Protein 1YAL (pdb70)

Organism: Carica papaya (NCBI:txid3649)

Radius of gyration: 16.09 Å; Cα contacts (8 Å, |Δi|>4): 544; chains: 1; bounding box: 42×29×45 Å

B-factor: mean 19.37, std 10.79, range [4.53, 70.07]

Secondary structure (DSSP, 8-state):
--S-EETTTTT--PPP-B--SSB--HHHHHHHHHHHHHHHHS----B-HHHHHHH-TTS-TTB---HHHHHHHHHHH-B-BTTTS---SS-----GGG--S--B--SEEEEPPP--HHHHHHHTTS-EEEEE---SHHHHT--SSEE--S--S---EEEEEEEEEEETTEEEEEEE-SB-TTSTBTTEEEEE---SSS--GGGTTSS-EEEE----

Sequence (216 aa):
YPQSIDWRAKGAVTPVKNQGACGSWAFSTIATVEGINKIVTGNLLELSEQELVDCDKHSYGCKGGYQTTSLQYVANNGVHTSKVYPYQAKQYKCRATDKPGPKVKITGYKRVPSNETSFLGALANQPLSVLVEAGGKPFQLYKSGVFDGPCGTKLDHAVTAVGYGTSDGKNYIIIKNSWGPNWGEKGYMRLKRQSGNSQGTCGVYKSSYYPFKGFA

Foldseek 3Di:
DDQKDFLVVVVQADAAAALPQFQQLLQLLQSLLQNQCCVVVVDRFAWDSLLLLQPLPQAPRRVGGDPQSSQVCQQPWATHGCVFVPDDSGYDHNPRVVTDDDGHHFNGKDWQPFFAVSVQVVLVPTKKKWWFFQPDPCNQQAAEDADQDDADQPTDHIWIFRMWHADPRFTWTKTAARRALRHHPRRIHTYTADDDGHCGRRSGRGTIMHTHHDDD

Solvent-accessible surface area: 9786 Å² total

Nearest PDB structures (foldseek):
  1yal-assembly1_A-2  TM=1.005E+00  e=4.322E-52  Carica papaya
  1meg-assembly1_A  TM=9.957E-01  e=3.994E-40  Carica papaya
  1gec-assembly1_E  TM=9.848E-01  e=1.380E-38  Carica papaya
  1cqd-assembly1_A  TM=9.741E-01  e=1.866E-34  Zingiber officinale
  1iwd-assembly1_A  TM=9.675E-01  e=4.614E-32  Tabernaemontana divaricata

CATH classification: 3.90.70.10

Structure (mmCIF, N/CA/C/O backbone):
data_1YAL
#
_entry.id   1YAL
#
_cell.length_a   145.180
_cell.length_b   32.350
_cell.length_c   47.420
_cell.angle_alpha   90.00
_cell.angle_beta   98.37
_cell.angle_gamma   90.00
#
_symmetry.space_group_name_H-M   'C 1 2 1'
#
loop_
_entity.id
_entity.type
_entity.pdbx_description
1 polymer CHYMOPAPAIN
2 water water
#
loop_
_atom_site.group_PDB
_atom_site.id
_atom_site.type_symbol
_atom_site.label_atom_id
_atom_site.label_alt_id
_atom_site.label_comp_id
_atom_site.label_asym_id
_atom_site.label_entity_id
_atom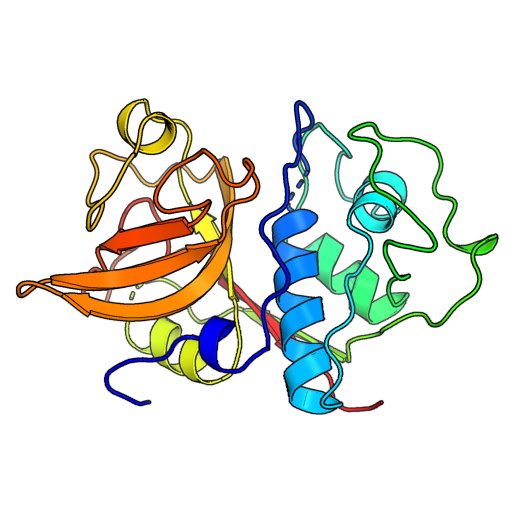_site.label_seq_id
_atom_site.pdbx_PDB_ins_code
_atom_site.Cartn_x
_atom_site.Cartn_y
_atom_site.Cartn_z
_atom_site.occupancy
_atom_site.B_iso_or_equiv
_atom_site.auth_seq_id
_atom_site.auth_comp_id
_atom_site.auth_asym_id
_atom_site.auth_atom_id
_atom_site.pdbx_PDB_model_num
ATOM 1 N N . TYR A 1 1 ? -16.933 -35.550 -1.175 1.00 31.00 1 TYR A N 1
ATOM 2 C CA . TYR A 1 1 ? -17.195 -36.564 -0.095 1.00 30.61 1 TYR A CA 1
ATOM 3 C C . TYR A 1 1 ? -17.640 -37.906 -0.701 1.00 29.72 1 TYR A C 1
ATOM 4 O O . TYR A 1 1 ? -18.088 -37.947 -1.846 1.00 30.69 1 TYR A O 1
ATOM 13 N N . PRO A 1 2 ? -17.498 -39.020 0.051 1.00 29.06 2 PRO A N 1
ATOM 14 C CA . PRO A 1 2 ? -17.902 -40.330 -0.480 1.00 27.99 2 PRO A CA 1
ATOM 15 C C . PRO A 1 2 ? -19.418 -40.497 -0.530 1.00 27.42 2 PRO A C 1
ATOM 16 O O . PRO A 1 2 ? -20.166 -39.703 0.054 1.00 26.20 2 PRO A O 1
ATOM 20 N N . GLN A 1 3 ? -19.852 -41.574 -1.182 1.00 27.08 3 GLN A N 1
ATOM 21 C CA . GLN A 1 3 ? -21.268 -41.914 -1.292 1.00 26.43 3 GLN A CA 1
ATOM 22 C C . GLN A 1 3 ? -21.835 -42.220 0.102 1.00 23.74 3 GLN A C 1
ATOM 23 O O . GLN A 1 3 ? -22.984 -41.881 0.391 1.00 23.00 3 GLN A O 1
ATOM 29 N N . SER A 1 4 ? -21.006 -42.773 0.986 1.00 20.81 4 SER A N 1
ATOM 30 C CA . SER A 1 4 ? -21.424 -43.068 2.352 1.00 19.51 4 SER A CA 1
ATOM 31 C C . SER A 1 4 ? -20.264 -43.039 3.339 1.00 17.61 4 SER A C 1
ATOM 32 O O . SER A 1 4 ? -19.104 -43.149 2.945 1.00 18.40 4 SER A O 1
ATOM 36 N N . ILE A 1 5 ? -20.571 -42.877 4.616 1.00 15.88 5 ILE A N 1
ATOM 37 C CA . ILE A 1 5 ? -19.533 -42.906 5.642 1.00 17.45 5 ILE A CA 1
ATOM 38 C C . ILE A 1 5 ? -20.154 -43.313 6.962 1.00 18.19 5 ILE A C 1
ATOM 39 O O . ILE A 1 5 ? -21.325 -43.036 7.203 1.00 18.25 5 ILE A O 1
ATOM 44 N N . ASP A 1 6 ? -19.407 -44.053 7.778 1.00 17.56 6 ASP A N 1
ATOM 45 C CA . ASP A 1 6 ? -19.894 -44.479 9.081 1.00 17.30 6 ASP A CA 1
ATOM 46 C C . ASP A 1 6 ? -18.715 -44.372 10.042 1.00 18.84 6 ASP A C 1
ATOM 47 O O . ASP A 1 6 ? -17.796 -45.188 9.998 1.00 17.57 6 ASP A O 1
ATOM 52 N N . TRP A 1 7 ? -18.737 -43.354 10.892 1.00 17.42 7 TRP A N 1
ATOM 53 C CA . TRP A 1 7 ? -17.665 -43.149 11.854 1.00 16.43 7 TRP A CA 1
ATOM 54 C C . TRP A 1 7 ? -17.596 -44.240 12.890 1.00 17.90 7 TRP A C 1
ATOM 55 O O . TRP A 1 7 ? -16.560 -44.416 13.523 1.00 18.66 7 TRP A O 1
ATOM 66 N N . ARG A 1 8 ? -18.700 -44.964 13.079 1.00 17.68 8 ARG A N 1
ATOM 67 C CA . ARG A 1 8 ? -18.726 -46.051 14.046 1.00 19.35 8 ARG A CA 1
ATOM 68 C C . ARG A 1 8 ? -17.766 -47.124 13.537 1.00 20.78 8 ARG A C 1
ATOM 69 O O . ARG A 1 8 ? -16.981 -47.677 14.299 1.00 21.11 8 ARG A O 1
ATOM 77 N N . ALA A 1 9 ? -17.812 -47.366 12.230 1.00 20.82 9 ALA A N 1
ATOM 78 C CA . ALA A 1 9 ? -16.972 -48.362 11.583 1.00 22.59 9 ALA A CA 1
ATOM 79 C C . ALA A 1 9 ? -15.527 -47.912 11.559 1.00 23.49 9 ALA A C 1
ATOM 80 O O . ALA A 1 9 ? -14.621 -48.728 11.415 1.00 26.71 9 ALA A O 1
ATOM 82 N N . LYS A 1 10 ? -15.309 -46.611 11.660 1.00 23.69 10 LYS A N 1
ATOM 83 C CA . LYS A 1 10 ? -13.955 -46.093 11.645 1.00 23.29 10 LYS A CA 1
ATOM 84 C C . LYS A 1 10 ? -13.404 -45.924 13.057 1.00 22.23 10 LYS A C 1
ATOM 85 O O . LYS A 1 10 ? -12.359 -45.296 13.253 1.00 24.11 10 LYS A O 1
ATOM 91 N N . GLY A 1 11 ? -14.117 -46.465 14.037 1.00 18.41 11 GLY A N 1
ATOM 92 C CA . GLY A 1 11 ? -13.674 -46.403 15.419 1.00 17.85 11 GLY A CA 1
ATOM 93 C C . GLY A 1 11 ? -13.666 -45.063 16.133 1.00 17.69 11 GLY A C 1
ATOM 94 O O . GLY A 1 11 ? -13.033 -44.938 17.186 1.00 17.82 11 GLY A O 1
ATOM 95 N N . ALA A 1 12 ? -14.450 -44.109 15.633 1.00 16.22 12 ALA A N 1
ATOM 96 C CA . ALA A 1 12 ? -14.526 -42.766 16.205 1.00 13.28 12 ALA A CA 1
ATOM 97 C C . ALA A 1 12 ? -15.773 -42.546 17.068 1.00 13.65 12 ALA A C 1
ATOM 98 O O . ALA A 1 12 ? -16.032 -41.429 17.511 1.00 14.37 12 ALA A O 1
ATOM 100 N N . VAL A 1 13 ? -16.531 -43.602 17.343 1.00 10.33 13 VAL A N 1
ATOM 101 C CA . VAL A 1 13 ? -17.743 -43.452 18.134 1.00 9.65 13 VAL A CA 1
ATOM 102 C C . VAL A 1 13 ? -17.779 -44.410 19.310 1.00 10.38 13 VAL A C 1
ATOM 103 O O . VAL A 1 13 ? -17.596 -45.609 19.137 1.00 15.84 13 VAL A O 1
ATOM 107 N N . THR A 1 14 ? -17.969 -43.884 20.514 1.00 11.37 14 THR A N 1
ATOM 108 C CA . THR A 1 14 ? -18.059 -44.714 21.700 1.00 10.49 14 THR A CA 1
ATOM 109 C C . THR A 1 14 ? -19.483 -45.310 21.761 1.00 12.95 14 THR A C 1
ATOM 110 O O . THR A 1 14 ? -20.354 -44.932 20.972 1.00 14.01 14 THR A O 1
ATOM 114 N N . PRO A 1 15 ? -19.700 -46.309 22.623 1.00 14.05 15 PRO A N 1
ATOM 115 C CA . PRO A 1 15 ? -21.013 -46.949 22.776 1.00 14.68 15 PRO A CA 1
ATOM 116 C C . PRO A 1 15 ? -22.145 -45.975 23.155 1.00 14.85 15 PRO A C 1
ATOM 117 O O . PRO A 1 15 ? -21.910 -44.929 23.770 1.00 13.34 15 PRO A O 1
ATOM 121 N N . VAL A 1 16 ? -23.371 -46.345 22.788 1.00 12.94 16 VAL A N 1
ATOM 122 C CA . VAL A 1 16 ? -24.557 -45.545 23.086 1.00 12.55 16 VAL A CA 1
ATOM 123 C C . VAL A 1 16 ? -24.723 -45.385 24.568 1.00 11.99 16 VAL A C 1
ATOM 124 O O . VAL A 1 16 ? -24.547 -46.319 25.342 1.00 14.92 16 VAL A O 1
ATOM 128 N N . LYS A 1 17 ? -25.017 -44.163 24.972 1.00 11.91 17 LYS A N 1
ATOM 129 C CA . LYS A 1 17 ? -25.192 -43.851 26.372 1.00 11.42 17 LYS A CA 1
ATOM 130 C C . LYS A 1 17 ? -26.658 -43.460 26.588 1.00 12.97 17 LYS A C 1
ATOM 131 O O . LYS A 1 17 ? -27.442 -43.399 25.638 1.00 12.21 17 LYS A O 1
ATOM 137 N N . ASN A 1 18 ? -27.023 -43.222 27.836 1.00 12.83 18 ASN A N 1
ATOM 138 C CA . ASN A 1 18 ? -28.397 -42.854 28.176 1.00 16.26 18 ASN A CA 1
ATOM 139 C C . ASN A 1 18 ? -28.418 -41.672 29.146 1.00 15.73 18 ASN A C 1
ATOM 140 O O . ASN A 1 18 ? -27.930 -41.777 30.282 1.00 16.80 18 ASN A O 1
ATOM 145 N N . GLN A 1 19 ? -29.013 -40.563 28.715 1.00 13.51 19 GLN A N 1
ATOM 146 C CA . GLN A 1 19 ? -29.084 -39.358 29.552 1.00 13.73 19 GLN A CA 1
ATOM 147 C C . GLN A 1 19 ? -30.018 -39.499 30.743 1.00 13.10 19 GLN A C 1
ATOM 148 O O . GLN A 1 19 ? -30.003 -38.697 31.678 1.00 13.16 19 GLN A O 1
ATOM 154 N N . GLY A 1 20 ? -30.807 -40.561 30.728 1.00 13.08 20 GLY A N 1
ATOM 155 C CA . GLY A 1 20 ? -31.722 -40.790 31.821 1.00 13.68 20 GLY A CA 1
ATOM 156 C C . GLY A 1 20 ? -32.751 -39.688 31.837 1.00 14.82 20 GLY A C 1
ATOM 157 O O . GLY A 1 20 ? -33.076 -39.091 30.804 1.00 15.02 20 GLY A O 1
ATOM 158 N N . ALA A 1 21 ? -33.274 -39.420 33.021 1.00 17.19 21 ALA A N 1
ATOM 159 C CA . ALA A 1 21 ? -34.279 -38.396 33.188 1.00 19.75 21 ALA A CA 1
ATOM 160 C C . ALA A 1 21 ? -33.602 -37.063 33.506 1.00 20.47 21 ALA A C 1
ATOM 161 O O . ALA A 1 21 ? -33.792 -36.489 34.584 1.00 24.06 21 ALA A O 1
ATOM 163 N N . CYS A 1 22 ? -32.795 -36.584 32.572 1.00 18.08 22 CYS A N 1
ATOM 164 C CA . CYS A 1 22 ? -32.088 -35.330 32.752 1.00 14.77 22 CYS A CA 1
ATOM 165 C C . CYS A 1 22 ? -31.976 -34.752 31.361 1.00 13.68 22 CYS A C 1
ATOM 166 O O . CYS A 1 22 ? -31.635 -35.480 30.420 1.00 14.17 22 CYS A O 1
ATOM 169 N N . GLY A 1 23 ? -32.331 -33.473 31.203 1.00 11.61 23 GLY A N 1
ATOM 170 C CA . GLY A 1 23 ? -32.259 -32.833 29.897 1.00 12.02 23 GLY A CA 1
ATOM 171 C C . GLY A 1 23 ? -30.846 -32.387 29.565 1.00 11.06 23 GLY A C 1
ATOM 172 O O . GLY A 1 23 ? -30.598 -31.204 29.369 1.00 10.51 23 GLY A O 1
ATOM 173 N N . SER A 1 24 ? -29.942 -33.356 29.480 1.00 11.49 24 SER A N 1
ATOM 174 C CA . SER A 1 24 ? -28.526 -33.125 29.201 1.00 11.27 24 SER A CA 1
ATOM 175 C C . SER A 1 24 ? -28.103 -33.506 27.786 1.00 11.46 24 SER A C 1
ATOM 176 O O . SER A 1 24 ? -26.898 -33.641 27.485 1.00 11.37 24 SER A O 1
ATOM 187 N N . TRP A 1 26 ? -27.738 -31.808 25.181 1.00 9.54 26 TRP A N 1
ATOM 188 C CA . TRP A 1 26 ? -26.759 -30.830 24.686 1.00 10.49 26 TRP A CA 1
ATOM 189 C C . TRP A 1 26 ? -25.318 -31.264 25.064 1.00 10.19 26 TRP A C 1
ATOM 190 O O . TRP A 1 26 ? -24.417 -31.172 24.253 1.00 12.14 26 TRP A O 1
ATOM 201 N N . ALA A 1 27 ? -25.148 -31.762 26.293 1.00 10.45 27 ALA A N 1
ATOM 202 C CA . ALA A 1 27 ? -23.868 -32.251 26.800 1.00 9.10 27 ALA A CA 1
ATOM 203 C C . ALA A 1 27 ? -23.483 -33.542 26.067 1.00 9.91 27 ALA A C 1
ATOM 204 O O . ALA A 1 27 ? -22.340 -33.705 25.639 1.00 10.20 27 ALA A O 1
ATOM 206 N N . PHE A 1 28 ? -24.424 -34.468 25.910 1.00 8.97 28 PHE A N 1
ATOM 207 C CA . PHE A 1 28 ? -24.142 -35.706 25.204 1.00 9.49 28 PHE A CA 1
ATOM 208 C C . PHE A 1 28 ? -23.694 -35.486 23.762 1.00 9.98 28 PHE A C 1
ATOM 209 O O . PHE A 1 28 ? -22.762 -36.107 23.290 1.00 10.72 28 PHE A O 1
ATOM 217 N N . SER A 1 29 ? -24.376 -34.577 23.064 1.00 8.39 29 SER A N 1
ATOM 218 C CA . SER A 1 29 ? -24.069 -34.275 21.667 1.00 7.62 29 SER A CA 1
ATOM 219 C C . SER A 1 29 ? -22.661 -33.653 21.569 1.00 7.99 29 SER A C 1
ATOM 220 O O . SER A 1 29 ? -21.858 -34.066 20.744 1.00 10.75 29 SER A O 1
ATOM 224 N N . THR A 1 30 ? -22.359 -32.686 22.422 1.00 9.61 30 THR A N 1
ATOM 225 C CA . THR A 1 30 ? -21.059 -32.044 22.413 1.00 10.59 30 THR A CA 1
ATOM 226 C C . THR A 1 30 ? -19.976 -33.083 22.712 1.00 7.04 30 THR A C 1
ATOM 227 O O . THR A 1 30 ? -19.011 -33.193 21.953 1.00 8.38 30 THR A O 1
ATOM 231 N N . ILE A 1 31 ? -20.164 -33.876 23.765 1.00 7.63 31 ILE A N 1
ATOM 232 C CA . ILE A 1 31 ? -19.192 -34.923 24.109 1.00 9.66 31 ILE A CA 1
ATOM 233 C C . ILE A 1 31 ? -18.941 -35.919 22.955 1.00 10.80 31 ILE A C 1
ATOM 234 O O . ILE A 1 31 ? -17.780 -36.221 22.616 1.00 9.36 31 ILE A O 1
ATOM 239 N N . ALA A 1 32 ? -19.996 -36.397 22.299 1.00 8.23 32 ALA A N 1
ATOM 240 C CA . ALA A 1 32 ? -19.804 -37.317 21.191 1.00 8.32 32 ALA A CA 1
ATOM 241 C C . ALA A 1 32 ? -18.940 -36.722 20.084 1.00 8.16 32 ALA A C 1
ATOM 242 O O . ALA A 1 32 ? -18.090 -37.411 19.513 1.00 8.75 32 ALA A O 1
ATOM 244 N N . THR A 1 33 ? -19.113 -35.442 19.772 1.00 8.07 33 THR A N 1
ATOM 245 C CA . THR A 1 33 ? -18.281 -34.847 18.725 1.00 10.88 33 THR A CA 1
ATOM 246 C C . THR A 1 33 ? -16.816 -34.692 19.135 1.00 8.27 33 THR A C 1
ATOM 247 O O . THR A 1 33 ? -15.919 -34.789 18.292 1.00 9.56 33 THR A O 1
ATOM 251 N N . VAL A 1 34 ? -16.602 -34.439 20.425 1.00 11.78 34 VAL A N 1
ATOM 252 C CA . VAL A 1 34 ? -15.255 -34.270 20.981 1.00 13.10 34 VAL A CA 1
ATOM 253 C C . VAL A 1 34 ? -14.547 -35.627 21.041 1.00 12.23 34 VAL A C 1
ATOM 254 O O . VAL A 1 34 ? -13.373 -35.729 20.690 1.00 11.59 34 VAL A O 1
ATOM 258 N N . GLU A 1 35 ? -15.282 -36.670 21.421 1.00 12.15 35 GLU A N 1
ATOM 259 C CA . GLU A 1 35 ? -14.747 -38.026 21.460 1.00 11.35 35 GLU A CA 1
ATOM 260 C C . GLU A 1 35 ? -14.341 -38.398 20.036 1.00 13.58 35 GLU A C 1
ATOM 261 O O . GLU A 1 35 ? -13.272 -38.991 19.810 1.00 13.98 35 GLU A O 1
ATOM 267 N N . GLY A 1 36 ? -15.170 -37.992 19.070 1.00 10.71 36 GLY A N 1
ATOM 268 C CA . GLY A 1 36 ? -14.883 -38.284 17.683 1.00 9.47 36 GLY A CA 1
ATOM 269 C C . GLY A 1 36 ? -13.646 -37.572 17.148 1.00 11.85 36 GLY A C 1
ATOM 270 O O . GLY A 1 36 ? -12.785 -38.212 16.537 1.00 12.57 36 GLY A O 1
ATOM 271 N N . ILE A 1 37 ? -13.550 -36.253 17.344 1.00 11.31 37 ILE A N 1
ATOM 272 C CA . ILE A 1 37 ? -12.386 -35.512 16.842 1.00 13.14 37 ILE A CA 1
ATOM 273 C C . ILE A 1 37 ? -11.095 -35.927 17.554 1.00 12.29 37 ILE A C 1
ATOM 274 O O . ILE A 1 37 ? -10.028 -35.996 16.930 1.00 12.70 37 ILE A O 1
ATOM 279 N N . ASN A 1 38 ? -11.190 -36.228 18.839 1.00 12.14 38 ASN A N 1
ATOM 280 C CA . ASN A 1 38 ? -10.012 -36.680 19.578 1.00 14.22 38 ASN A CA 1
ATOM 281 C C . ASN A 1 38 ? -9.450 -37.961 18.939 1.00 16.90 38 ASN A C 1
ATOM 282 O O . ASN A 1 38 ? -8.245 -38.077 18.708 1.00 16.08 38 ASN A O 1
ATOM 287 N N . LYS A 1 39 ? -10.326 -38.905 18.596 1.00 16.26 39 LYS A N 1
ATOM 288 C CA . LYS A 1 39 ? -9.903 -40.140 17.960 1.00 15.80 39 LYS A CA 1
ATOM 289 C C . LYS A 1 39 ? -9.320 -39.867 16.584 1.00 16.24 39 LYS A C 1
ATOM 290 O O . LYS A 1 39 ? -8.285 -40.412 16.210 1.00 16.03 39 LYS A O 1
ATOM 297 N N . ILE A 1 40 ? -9.992 -39.030 15.810 1.00 15.45 40 ILE A N 1
ATOM 298 C CA . ILE A 1 40 ? -9.516 -38.708 14.472 1.00 17.14 40 ILE A CA 1
ATOM 299 C C . ILE A 1 40 ? -8.126 -38.051 14.498 1.00 17.50 40 ILE A C 1
ATOM 300 O O . ILE A 1 40 ? -7.297 -38.325 13.636 1.00 20.21 40 ILE A O 1
ATOM 305 N N . VAL A 1 41 ? -7.875 -37.199 15.485 1.00 18.79 41 VAL A N 1
ATOM 306 C CA . VAL A 1 41 ? -6.592 -36.490 15.592 1.00 19.80 41 VAL A CA 1
ATOM 307 C C . VAL A 1 41 ? -5.473 -37.310 16.276 1.00 20.69 41 VAL A C 1
ATOM 308 O O . VAL A 1 41 ? -4.372 -37.446 15.731 1.00 22.67 41 VAL A O 1
ATOM 312 N N . THR A 1 42 ? -5.775 -37.891 17.426 1.00 19.42 42 THR A N 1
ATOM 313 C CA . THR A 1 42 ? -4.802 -38.670 18.172 1.00 20.78 42 THR A CA 1
ATOM 314 C C . THR A 1 42 ? -4.767 -40.181 17.918 1.00 22.79 42 THR A C 1
ATOM 315 O O . THR A 1 42 ? -3.775 -40.833 18.235 1.00 25.88 42 THR A O 1
ATOM 319 N N . GLY A 1 43 ? -5.849 -40.742 17.390 1.00 23.00 43 GLY A N 1
ATOM 320 C CA . GLY A 1 43 ? -5.909 -42.168 17.139 1.00 20.62 43 GLY A CA 1
ATOM 321 C C . GLY A 1 43 ? -6.471 -42.929 18.329 1.00 21.94 43 GLY A C 1
ATOM 322 O O . GLY A 1 43 ? -6.694 -44.138 18.232 1.00 23.49 43 GLY A O 1
ATOM 323 N N . ASN A 1 44 ? -6.727 -42.236 19.437 1.00 20.60 44 ASN A N 1
ATOM 324 C CA . ASN A 1 44 ? -7.255 -42.877 20.644 1.00 22.97 44 ASN A CA 1
ATOM 325 C C . ASN A 1 44 ? -8.723 -42.535 20.880 1.00 21.71 44 ASN A C 1
ATOM 326 O O . ASN A 1 44 ? -9.109 -41.361 20.857 1.00 22.76 44 ASN A O 1
ATOM 331 N N . LEU A 1 45 ? -9.525 -43.547 21.173 1.00 20.79 45 LEU A N 1
ATOM 332 C CA . LEU A 1 45 ? -10.936 -43.324 21.456 1.00 19.18 45 LEU A CA 1
ATOM 333 C C . LEU A 1 45 ? -11.119 -43.348 22.967 1.00 19.04 45 LEU A C 1
ATOM 334 O O . LEU A 1 45 ? -10.916 -44.375 23.611 1.00 19.51 45 LEU A O 1
ATOM 339 N N . LEU A 1 46 ? -11.388 -42.178 23.533 1.00 19.43 46 LEU A N 1
ATOM 340 C CA . LEU A 1 46 ? -11.609 -42.028 24.964 1.00 19.43 46 LEU A CA 1
ATOM 341 C C . LEU A 1 46 ? -13.058 -41.648 25.188 1.00 18.72 46 LEU A C 1
ATOM 342 O O . LEU A 1 46 ? -13.623 -40.926 24.370 1.00 19.28 46 LEU A O 1
ATOM 347 N N . GLU A 1 47 ? -13.643 -42.111 26.284 1.00 17.94 47 GLU A N 1
ATOM 348 C CA . GLU A 1 47 ? -15.011 -41.726 26.625 1.00 20.54 47 GLU A CA 1
ATOM 349 C C . GLU A 1 47 ? -14.879 -40.512 27.539 1.00 19.37 47 GLU A C 1
ATOM 350 O O . GLU A 1 47 ? -14.238 -40.593 28.608 1.00 18.17 47 GLU A O 1
ATOM 356 N N . LEU A 1 48 ? -15.483 -39.399 27.119 1.00 16.27 48 LEU A N 1
ATOM 357 C CA . LEU A 1 48 ? -15.410 -38.144 27.857 1.00 14.25 48 LEU A CA 1
ATOM 358 C C . LEU A 1 48 ? -16.618 -37.882 28.763 1.00 15.05 48 LEU A C 1
ATOM 359 O O . LEU A 1 48 ? -17.627 -38.588 28.680 1.00 12.73 48 LEU A O 1
ATOM 364 N N . SER A 1 49 ? -16.482 -36.906 29.661 1.00 12.99 49 SER A N 1
ATOM 365 C CA . SER A 1 49 ? -17.494 -36.625 30.669 1.00 12.46 49 SER A CA 1
ATOM 366 C C . SER A 1 49 ? -18.607 -35.654 30.333 1.00 14.01 49 SER A C 1
ATOM 367 O O . SER A 1 49 ? -18.372 -34.448 30.232 1.00 13.78 49 SER A O 1
ATOM 370 N N . GLU A 1 50 ? -19.830 -36.179 30.233 1.00 13.46 50 GLU A N 1
ATOM 371 C CA . GLU A 1 50 ? -20.995 -35.331 29.999 1.00 11.82 50 GLU A CA 1
ATOM 372 C C . GLU A 1 50 ? -21.283 -34.640 31.321 1.00 11.38 50 GLU A C 1
ATOM 373 O O . GLU A 1 50 ? -21.652 -33.456 31.344 1.00 11.02 50 GLU A O 1
ATOM 379 N N . GLN A 1 51 ? -21.027 -35.343 32.426 1.00 8.99 51 GLN A N 1
ATOM 380 C CA . GLN A 1 51 ? -21.296 -34.796 33.743 1.00 9.35 51 GLN A CA 1
ATOM 381 C C . GLN A 1 51 ? -20.554 -33.479 34.000 1.00 10.33 51 GLN A C 1
ATOM 382 O O . GLN A 1 51 ? -21.094 -32.587 34.655 1.00 11.80 51 GLN A O 1
ATOM 388 N N . GLU A 1 52 ? -19.322 -33.360 33.496 1.00 11.29 52 GLU A N 1
ATOM 389 C CA . GLU A 1 52 ? -18.547 -32.143 33.699 1.00 11.35 52 GLU A CA 1
ATOM 390 C C . GLU A 1 52 ? -19.257 -30.952 33.045 1.00 12.23 52 GLU A C 1
ATOM 391 O O . GLU A 1 52 ? -19.296 -29.854 33.625 1.00 13.90 52 GLU A O 1
ATOM 397 N N . LEU A 1 53 ? -19.771 -31.151 31.826 1.00 11.30 53 LEU A N 1
ATOM 398 C CA . LEU A 1 53 ? -20.502 -30.093 31.136 1.00 10.11 53 LEU A CA 1
ATOM 399 C C . LEU A 1 53 ? -21.788 -29.745 31.913 1.00 11.71 53 LEU A C 1
ATOM 400 O O . LEU A 1 53 ? -22.083 -28.570 32.156 1.00 13.32 53 LEU A O 1
ATOM 405 N N . VAL A 1 54 ? -22.520 -30.766 32.346 1.00 11.98 54 VAL A N 1
ATOM 406 C CA . VAL A 1 54 ? -23.760 -30.568 33.096 1.00 12.17 54 VAL A CA 1
ATOM 407 C C . VAL A 1 54 ? -23.518 -29.692 34.323 1.00 14.36 54 VAL A C 1
ATOM 408 O O . VAL A 1 54 ? -24.216 -28.698 34.537 1.00 12.38 54 VAL A O 1
ATOM 412 N N . ASP A 1 55 ? -22.480 -30.029 35.082 1.00 13.82 55 ASP A N 1
ATOM 413 C CA . ASP A 1 55 ? -22.145 -29.290 36.287 1.00 13.38 55 ASP A CA 1
ATOM 414 C C . ASP A 1 55 ? -21.410 -27.966 36.044 1.00 13.01 55 ASP A C 1
ATOM 415 O O . ASP A 1 55 ? -21.625 -26.990 36.762 1.00 15.41 55 ASP A O 1
ATOM 420 N N . CYS A 1 56 ? -20.534 -27.951 35.042 1.00 13.06 56 CYS A N 1
ATOM 421 C CA . CYS A 1 56 ? -19.654 -26.822 34.792 1.00 13.32 56 CYS A CA 1
ATOM 422 C C . CYS A 1 56 ? -19.960 -25.758 33.771 1.00 14.21 56 CYS A C 1
ATOM 423 O O . CYS A 1 56 ? -19.410 -24.663 33.882 1.00 14.54 56 CYS A O 1
ATOM 426 N N . ASP A 1 57 ? -20.741 -26.070 32.737 1.00 12.77 57 ASP A N 1
ATOM 427 C CA . ASP A 1 57 ? -21.097 -25.049 31.759 1.00 12.34 57 ASP A CA 1
ATOM 428 C C . ASP A 1 57 ? -22.172 -24.181 32.426 1.00 15.58 57 ASP A C 1
ATOM 429 O O . ASP A 1 57 ? -23.352 -24.530 32.423 1.00 14.27 57 ASP A O 1
ATOM 434 N N . LYS A 1 58 ? -21.743 -23.049 32.976 1.00 15.34 58 LYS A N 1
ATOM 435 C CA . LYS A 1 58 ? -22.613 -22.135 33.694 1.00 16.47 58 LYS A CA 1
ATOM 436 C C . LYS A 1 58 ? -23.605 -21.396 32.812 1.00 14.55 58 LYS A C 1
ATOM 437 O O . LYS A 1 58 ? -24.501 -20.731 33.310 1.00 16.71 58 LYS A O 1
ATOM 443 N N . HIS A 1 59 ? -23.419 -21.497 31.505 1.00 14.43 59 HIS A N 1
ATOM 444 C CA . HIS A 1 59 ? -24.306 -20.865 30.558 1.00 15.98 59 HIS A CA 1
ATOM 445 C C . HIS A 1 59 ? -25.477 -21.760 30.197 1.00 15.21 59 HIS A C 1
ATOM 446 O O . HIS A 1 59 ? -26.435 -21.306 29.589 1.00 17.62 59 HIS A O 1
ATOM 453 N N . SER A 1 60 ? -25.384 -23.026 30.576 1.00 12.86 60 SER A N 1
ATOM 454 C CA . SER A 1 60 ? -26.433 -23.984 30.310 1.00 11.81 60 SER A CA 1
ATOM 455 C C . SER A 1 60 ? -27.221 -24.212 31.572 1.00 10.61 60 SER A C 1
ATOM 456 O O . SER A 1 60 ? -26.932 -23.626 32.597 1.00 12.87 60 SER A O 1
ATOM 459 N N . TYR A 1 61 ? -28.234 -25.057 31.503 1.00 13.86 61 TYR A N 1
ATOM 460 C CA . TYR A 1 61 ? -29.102 -25.285 32.646 1.00 14.71 61 TYR A CA 1
ATOM 461 C C . TYR A 1 61 ? -29.096 -26.668 33.217 1.00 15.14 61 TYR A C 1
ATOM 462 O O . TYR A 1 61 ? -30.116 -27.130 33.756 1.00 14.67 61 TYR A O 1
ATOM 471 N N . GLY A 1 62 ? -27.940 -27.319 33.147 1.00 13.73 62 GLY A N 1
ATOM 472 C CA . GLY A 1 62 ? -27.820 -28.659 33.685 1.00 12.11 62 GLY A CA 1
ATOM 473 C C . GLY A 1 62 ? -28.783 -29.625 33.029 1.00 10.35 62 GLY A C 1
ATOM 474 O O . GLY A 1 62 ? -28.730 -29.882 31.828 1.00 10.89 62 GLY A O 1
ATOM 475 N N . CYS A 1 63 ? -29.677 -30.150 33.849 1.00 11.54 63 CYS A N 1
ATOM 476 C CA . CYS A 1 63 ? -30.685 -31.096 33.393 1.00 11.99 63 CYS A CA 1
ATOM 477 C C . CYS A 1 63 ? -31.914 -30.410 32.819 1.00 12.75 63 CYS A C 1
ATOM 478 O O . CYS A 1 63 ? -32.881 -31.074 32.487 1.00 12.69 63 CYS A O 1
ATOM 481 N N . LYS A 1 64 ? -31.892 -29.090 32.737 1.00 13.29 64 LYS A N 1
ATOM 482 C CA . LYS A 1 64 ? -33.040 -28.373 32.202 1.00 15.59 64 LYS A CA 1
ATOM 483 C C . LYS A 1 64 ? -32.759 -27.789 30.832 1.00 15.49 64 LYS A C 1
ATOM 484 O O . LYS A 1 64 ? -33.434 -26.857 30.402 1.00 19.00 64 LYS A O 1
ATOM 490 N N . GLY A 1 65 ? -31.763 -28.340 30.145 1.00 13.17 65 GLY A N 1
ATOM 491 C CA . GLY A 1 65 ? -31.432 -27.849 28.824 1.00 11.56 65 GLY A CA 1
ATOM 492 C C . GLY A 1 65 ? -30.128 -27.088 28.785 1.00 10.94 65 GLY A C 1
ATOM 493 O O . GLY A 1 65 ? -29.584 -26.724 29.817 1.00 13.07 65 GLY A O 1
ATOM 494 N N . GLY A 1 66 ? -29.644 -26.827 27.581 1.00 11.21 66 GLY A N 1
ATOM 495 C CA . GLY A 1 66 ? -28.389 -26.131 27.420 1.00 11.16 66 GLY A CA 1
ATOM 496 C C . GLY A 1 66 ? -28.122 -25.816 25.973 1.00 13.15 66 GLY A C 1
ATOM 497 O O . GLY A 1 66 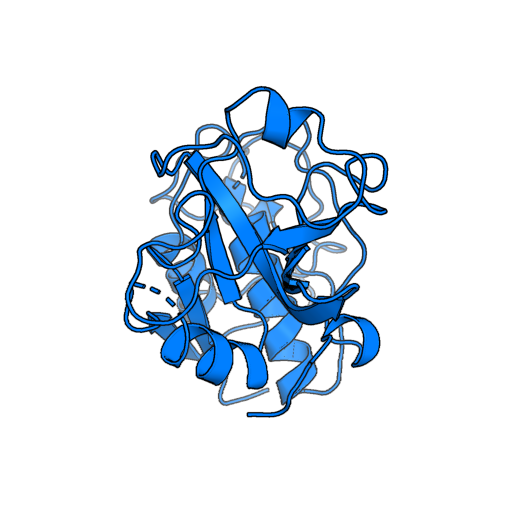? -28.987 -26.046 25.119 1.00 14.60 66 GLY A O 1
ATOM 498 N N . TYR A 1 67 ? -26.887 -25.417 25.661 1.00 11.73 67 TYR A N 1
ATOM 499 C CA . TYR A 1 67 ? -26.551 -24.995 24.304 1.00 11.29 67 TYR A CA 1
ATOM 500 C C . TYR A 1 67 ? -25.373 -25.711 23.667 1.00 11.81 67 TYR A C 1
ATOM 501 O O . TYR A 1 67 ? -24.454 -26.135 24.357 1.00 11.63 67 TYR A O 1
ATOM 510 N N . GLN A 1 68 ? -25.384 -25.774 22.343 1.00 9.71 68 GLN A N 1
ATOM 511 C CA . GLN A 1 68 ? -24.313 -26.400 21.595 1.00 11.54 68 GLN A CA 1
ATOM 512 C C . GLN A 1 68 ? -23.080 -25.495 21.668 1.00 14.25 68 GLN A C 1
ATOM 513 O O . GLN A 1 68 ? -21.985 -25.957 21.978 1.00 14.77 68 GLN A O 1
ATOM 519 N N . THR A 1 69 ? -23.278 -24.202 21.406 1.00 13.85 69 THR A N 1
ATOM 520 C CA . THR A 1 69 ? -22.192 -23.218 21.404 1.00 13.16 69 THR A CA 1
ATOM 521 C C . THR A 1 69 ? -21.467 -23.066 22.740 1.00 13.67 69 THR A C 1
ATOM 522 O O . THR A 1 69 ? -20.235 -23.130 22.797 1.00 15.00 69 THR A O 1
ATOM 526 N N . THR A 1 70 ? -22.218 -22.894 23.821 1.00 12.36 70 THR A N 1
ATOM 527 C CA . THR A 1 70 ? -21.589 -22.688 25.108 1.00 13.14 70 THR A CA 1
ATOM 528 C C . THR A 1 70 ? -20.864 -23.92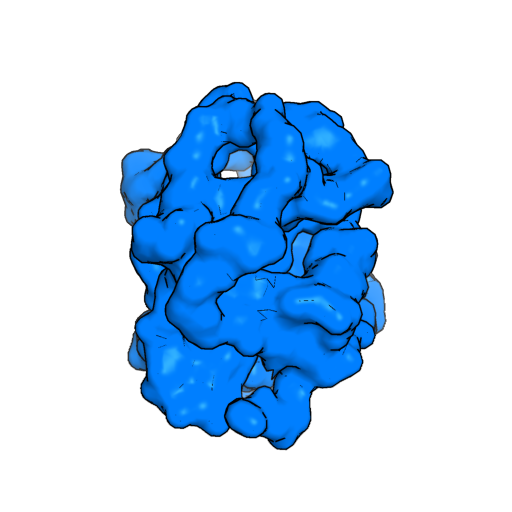4 25.630 1.00 13.45 70 THR A C 1
ATOM 529 O O . THR A 1 70 ? -19.808 -23.799 26.270 1.00 14.35 70 THR A O 1
ATOM 533 N N . SER A 1 71 ? -21.393 -25.110 25.322 1.00 11.73 71 SER A N 1
ATOM 534 C CA . SER A 1 71 ? -20.784 -26.351 25.794 1.00 9.84 71 SER A CA 1
ATOM 535 C C . SER A 1 71 ? -19.510 -26.647 24.989 1.00 9.63 71 SER A C 1
ATOM 536 O O . SER A 1 71 ? -18.494 -27.036 25.570 1.00 12.99 71 SER A O 1
ATOM 539 N N . LEU A 1 72 ? -19.537 -26.394 23.685 1.00 8.41 72 LEU A N 1
ATOM 540 C CA . LEU A 1 72 ? -18.359 -26.579 22.841 1.00 10.19 72 LEU A CA 1
ATOM 541 C C . LEU A 1 72 ? -17.306 -25.534 23.253 1.00 13.54 72 LEU A C 1
ATOM 542 O O . LEU A 1 72 ? -16.111 -25.840 23.314 1.00 14.93 72 LEU A O 1
ATOM 547 N N . GLN A 1 73 ? -17.744 -24.314 23.561 1.00 13.10 73 GLN A N 1
ATOM 548 C CA . GLN A 1 73 ? -16.805 -23.271 23.986 1.00 15.81 73 GLN A CA 1
ATOM 549 C C . GLN A 1 73 ? -16.126 -23.683 25.299 1.00 14.47 73 GLN A C 1
ATOM 550 O O . GLN A 1 73 ? -14.937 -23.440 25.495 1.00 15.74 73 GLN A O 1
ATOM 556 N N . TYR A 1 74 ? -16.889 -24.300 26.189 1.00 13.14 74 TYR A N 1
ATOM 557 C CA . TYR A 1 74 ? -16.375 -24.759 27.461 1.00 12.00 74 TYR A CA 1
ATOM 558 C C . TYR A 1 74 ? -15.200 -25.706 27.245 1.00 14.13 74 TYR A C 1
ATOM 559 O O . TYR A 1 74 ? -14.184 -25.608 27.931 1.00 1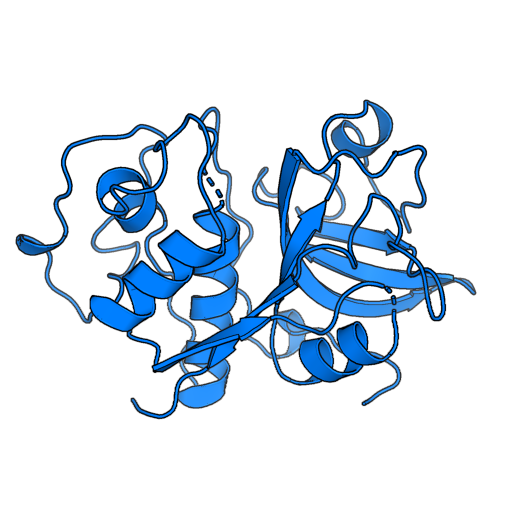4.66 74 TYR A O 1
ATOM 568 N N . VAL A 1 75 ? -15.352 -26.647 26.323 1.00 11.16 75 VAL A N 1
ATOM 569 C CA . VAL A 1 75 ? -14.284 -27.611 26.069 1.00 13.50 75 VAL A CA 1
ATOM 570 C C . VAL A 1 75 ? -13.062 -26.942 25.420 1.00 14.32 75 VAL A C 1
ATOM 571 O O . VAL A 1 75 ? -11.922 -27.318 25.706 1.00 15.59 75 VAL A O 1
ATOM 575 N N . ALA A 1 76 ? -13.310 -25.940 24.574 1.00 14.21 76 ALA A N 1
ATOM 576 C CA . ALA A 1 76 ? -12.254 -25.196 23.892 1.00 14.56 76 ALA A CA 1
ATOM 577 C C . ALA A 1 76 ? -11.438 -24.403 24.919 1.00 17.39 76 ALA A C 1
ATOM 578 O O . ALA A 1 76 ? -10.218 -24.300 24.808 1.00 18.40 76 ALA A O 1
ATOM 580 N N . ASN A 1 77 ? -12.116 -23.909 25.950 1.00 17.27 77 ASN A N 1
ATOM 581 C CA . ASN A 1 77 ? -11.472 -23.123 26.996 1.00 20.68 77 ASN A CA 1
ATOM 582 C C . ASN A 1 77 ? -10.854 -23.952 28.096 1.00 21.53 77 ASN A C 1
ATOM 583 O O . ASN A 1 77 ? -9.738 -23.680 28.530 1.00 23.08 77 ASN A O 1
ATOM 588 N N . ASN A 1 78 ? -11.590 -24.952 28.560 1.00 20.20 78 ASN A N 1
ATOM 589 C CA . ASN A 1 78 ? -11.157 -25.744 29.703 1.00 20.15 78 ASN A CA 1
ATOM 590 C C . ASN A 1 78 ? -10.788 -27.186 29.495 1.00 18.67 78 ASN A C 1
ATOM 591 O O . ASN A 1 78 ? -10.264 -27.815 30.419 1.00 18.97 78 ASN A O 1
ATOM 596 N N . GLY A 1 79 ? -11.044 -27.717 28.311 1.00 15.76 79 GLY A N 1
ATOM 597 C CA . GLY A 1 79 ? -10.795 -29.124 28.114 1.00 15.34 79 GLY A CA 1
ATOM 598 C C . GLY A 1 79 ? -11.894 -29.861 28.878 1.00 15.29 79 GLY A C 1
ATOM 599 O O . GLY A 1 79 ? -12.705 -29.231 29.599 1.00 15.61 79 GLY A O 1
ATOM 600 N N . VAL A 1 80 ? -11.947 -31.182 28.720 1.00 13.44 80 VAL A N 1
ATOM 601 C CA . VAL A 1 80 ? -12.931 -32.010 29.419 1.00 14.26 80 VAL A CA 1
ATOM 602 C C . VAL A 1 80 ? -12.264 -33.308 29.935 1.00 13.51 80 VAL A C 1
ATOM 603 O O . VAL A 1 80 ? -11.364 -33.855 29.288 1.00 16.05 80 VAL A O 1
ATOM 607 N N . HIS A 1 81 ? -12.671 -33.747 31.121 1.00 13.45 81 HIS A N 1
ATOM 608 C CA . HIS A 1 81 ? -12.146 -34.954 31.749 1.00 15.33 81 HIS A CA 1
ATOM 609 C C . HIS A 1 81 ? -12.793 -36.208 31.196 1.00 17.37 81 HIS A C 1
ATOM 610 O O . HIS A 1 81 ? -13.811 -36.145 30.492 1.00 16.33 81 HIS A O 1
ATOM 617 N N . THR A 1 82 ? -12.185 -37.350 31.498 1.00 15.30 82 THR A N 1
ATOM 618 C CA . THR A 1 82 ? -12.702 -38.635 31.047 1.00 15.77 82 THR A CA 1
ATOM 619 C C . THR A 1 82 ? -13.894 -38.975 31.933 1.00 14.40 82 THR A C 1
ATOM 620 O O . THR A 1 82 ? -13.996 -38.491 33.075 1.00 15.05 82 THR A O 1
ATOM 624 N N . SER A 1 83 ? -14.789 -39.818 31.425 1.00 15.68 83 SER A N 1
ATOM 625 C CA . SER A 1 83 ? -15.961 -40.196 32.201 1.00 16.36 83 SER A CA 1
ATOM 626 C C . SER A 1 83 ? -15.571 -41.129 33.331 1.00 16.20 83 SER A C 1
ATOM 627 O O . SER A 1 83 ? -16.278 -41.208 34.322 1.00 16.81 83 SER A O 1
ATOM 630 N N . LYS A 1 84 ? -14.459 -41.848 33.177 1.00 16.97 84 LYS A N 1
ATOM 631 C CA . LYS A 1 84 ? -13.981 -42.762 34.235 1.00 19.90 84 LYS A CA 1
ATOM 632 C C . LYS A 1 84 ? -13.777 -41.955 35.499 1.00 19.63 84 LYS A C 1
ATOM 633 O O . LYS A 1 84 ? -14.176 -42.348 36.597 1.00 21.98 84 LYS A O 1
ATOM 639 N N . VAL A 1 85 ? -13.138 -40.812 35.293 1.00 20.33 85 VAL A N 1
ATOM 640 C CA . VAL A 1 85 ? -12.775 -39.837 36.309 1.00 20.13 85 VAL A CA 1
ATOM 641 C C . VAL A 1 85 ? -13.955 -38.978 36.789 1.00 19.78 85 VAL A C 1
ATOM 642 O O . VAL A 1 85 ? -14.065 -38.684 37.975 1.00 20.70 85 VAL A O 1
ATOM 646 N N . TYR A 1 86 ? -14.861 -38.619 35.882 1.00 18.62 86 TYR A N 1
ATOM 647 C CA . TYR A 1 86 ? -16.005 -37.757 36.225 1.00 17.30 86 TYR A CA 1
ATOM 648 C C . TYR A 1 86 ? -17.262 -38.415 35.620 1.00 17.44 86 TYR A C 1
ATOM 649 O O . TYR A 1 86 ? -17.817 -37.929 34.631 1.00 16.18 86 TYR A O 1
ATOM 658 N N . PRO A 1 87 ? -17.733 -39.521 36.222 1.00 17.81 87 PRO A N 1
ATOM 659 C CA . PRO A 1 87 ? -18.909 -40.255 35.737 1.00 17.53 87 PRO A CA 1
ATOM 660 C C . PRO A 1 87 ? -20.252 -39.527 35.771 1.00 16.38 87 PRO A C 1
ATOM 661 O O . PRO A 1 87 ? -20.485 -38.627 36.570 1.00 14.66 87 PRO A O 1
ATOM 665 N N . TYR A 1 88 ? -21.141 -39.971 34.891 1.00 17.32 88 TYR A N 1
ATOM 666 C CA . TYR A 1 88 ? -22.467 -39.380 34.748 1.00 18.44 88 TYR A CA 1
ATOM 667 C C . TYR A 1 88 ? -23.409 -39.729 35.897 1.00 19.92 88 TYR A C 1
ATOM 668 O O . TYR A 1 88 ? -23.491 -40.882 36.298 1.00 23.02 88 TYR A O 1
ATOM 677 N N . GLN A 1 89 ? -24.140 -38.741 36.405 1.00 19.98 89 GLN A N 1
ATOM 678 C CA . GLN A 1 89 ? -25.081 -38.968 37.495 1.00 20.13 89 GLN A CA 1
ATOM 679 C C . GLN A 1 89 ? -26.545 -38.608 37.177 1.00 19.54 89 GLN A C 1
ATOM 680 O O . GLN A 1 89 ? -27.417 -38.805 38.020 1.00 19.08 89 GLN A O 1
ATOM 686 N N . ALA A 1 90 ? -26.812 -38.096 35.972 1.00 19.52 90 ALA A N 1
ATOM 687 C CA . ALA A 1 90 ? -28.165 -37.691 35.556 1.00 20.07 90 ALA A CA 1
ATOM 688 C C . ALA A 1 90 ? -28.786 -36.659 36.501 1.00 20.86 90 ALA A C 1
ATOM 689 O O . ALA A 1 90 ? -29.995 -36.672 36.748 1.00 23.14 90 ALA A O 1
ATOM 691 N N . LYS A 1 91 ? -27.948 -35.769 37.026 1.00 20.17 91 LYS A N 1
ATOM 692 C CA . LYS A 1 91 ? -28.362 -34.734 37.971 1.00 19.46 91 LYS A CA 1
ATOM 693 C C . LYS A 1 91 ? -27.268 -33.696 37.954 1.00 18.79 91 LYS A C 1
ATOM 694 O O . LYS A 1 91 ? -26.118 -34.019 37.679 1.00 20.01 91 LYS A O 1
ATOM 700 N N . GLN A 1 92 ? -27.609 -32.452 38.239 1.00 19.56 92 GLN A N 1
ATOM 701 C CA . GLN A 1 92 ? -26.606 -31.408 38.257 1.00 19.85 92 GLN A CA 1
ATOM 702 C C . GLN A 1 92 ? -26.142 -31.166 39.685 1.00 22.12 92 GLN A C 1
ATOM 703 O O . GLN A 1 92 ? -26.948 -31.084 40.619 1.00 21.43 92 GLN A O 1
ATOM 709 N N . TYR A 1 93 ? -24.825 -31.135 39.849 1.00 22.91 93 TYR A N 1
ATOM 710 C CA . TYR A 1 93 ? -24.203 -30.892 41.144 1.00 24.45 93 TYR A CA 1
ATOM 711 C C . TYR A 1 93 ? -23.231 -29.738 40.945 1.00 24.96 93 TYR A C 1
ATOM 712 O O . TYR A 1 93 ? -23.216 -29.087 39.893 1.00 25.02 93 TYR A O 1
ATOM 721 N N . LYS A 1 94 ? -22.396 -29.505 41.948 1.00 26.52 94 LYS A N 1
ATOM 722 C CA . LYS A 1 94 ? -21.408 -28.441 41.874 1.00 25.32 94 LYS A CA 1
ATOM 723 C C . LYS A 1 94 ? -20.361 -28.881 40.857 1.00 22.30 94 LYS A C 1
ATOM 724 O O . LYS A 1 94 ? -20.138 -30.086 40.678 1.00 22.06 94 LYS A O 1
ATOM 730 N N . CYS A 1 95 ? -19.762 -27.921 40.165 1.00 20.45 95 CYS A N 1
ATOM 731 C CA . CYS A 1 95 ? -18.710 -28.235 39.216 1.00 20.90 95 CYS A CA 1
ATOM 732 C C . CYS A 1 95 ? -17.548 -28.795 40.038 1.00 22.60 95 CYS A C 1
ATOM 733 O O . CYS A 1 95 ? -17.105 -28.182 41.018 1.00 21.04 95 CYS A O 1
ATOM 736 N N . ARG A 1 96 ? -17.106 -29.990 39.666 1.00 22.93 96 ARG A N 1
ATOM 737 C CA . ARG A 1 96 ? -16.026 -30.650 40.371 1.00 24.65 96 ARG A CA 1
ATOM 738 C C . ARG A 1 96 ? -14.832 -30.930 39.463 1.00 26.31 96 ARG A C 1
ATOM 739 O O . ARG A 1 96 ? -13.974 -31.748 39.787 1.00 26.71 96 ARG A O 1
ATOM 747 N N . ALA A 1 97 ? -14.740 -30.177 38.371 1.00 26.92 97 ALA A N 1
ATOM 748 C CA . ALA A 1 97 ? -13.688 -30.336 37.383 1.00 29.60 97 ALA A CA 1
ATOM 749 C C . ALA A 1 97 ? -12.273 -30.206 37.912 1.00 33.22 97 ALA A C 1
ATOM 750 O O . ALA A 1 97 ? -11.378 -30.927 37.470 1.00 34.33 97 ALA A O 1
ATOM 752 N N . THR A 1 98 ? -12.065 -29.290 38.850 1.00 37.11 98 THR A N 1
ATOM 753 C CA . THR A 1 98 ? -10.728 -29.053 39.394 1.00 40.96 98 THR A CA 1
ATOM 754 C C . THR A 1 98 ? -10.113 -30.155 40.278 1.00 41.33 98 THR A C 1
ATOM 755 O O . THR A 1 98 ? -8.913 -30.408 40.194 1.00 43.48 98 THR A O 1
ATOM 759 N N . ASP A 1 99 ? -10.935 -30.838 41.073 1.00 40.78 99 ASP A N 1
ATOM 760 C CA . ASP A 1 99 ? -10.460 -31.898 41.961 0.00 40.31 99 ASP A CA 1
ATOM 761 C C . ASP A 1 99 ? -10.199 -33.193 41.189 0.00 39.28 99 ASP A C 1
ATOM 762 O O . ASP A 1 99 ? -9.832 -34.217 41.768 0.00 38.70 99 ASP A O 1
ATOM 767 N N . LYS A 1 100 ? -10.380 -33.126 39.879 1.00 37.39 100 LYS A N 1
ATOM 768 C CA . LYS A 1 100 ? -10.213 -34.264 38.976 1.00 38.29 100 LYS A CA 1
ATOM 769 C C . LYS A 1 100 ? -8.814 -34.435 38.347 1.00 38.55 100 LYS A C 1
ATOM 770 O O . LYS A 1 100 ? -8.160 -33.462 37.982 1.00 40.13 100 LYS A O 1
ATOM 776 N N . PRO A 1 101 ? -8.350 -35.707 38.230 1.00 38.64 101 PRO A N 1
ATOM 777 C CA . PRO A 1 101 ? -7.056 -36.067 37.626 1.00 37.83 101 PRO A CA 1
ATOM 778 C C . PRO A 1 101 ? -7.279 -36.506 36.195 1.00 37.60 101 PRO A C 1
ATOM 779 O O . PRO A 1 101 ? -8.337 -36.230 35.605 1.00 37.56 101 PRO A O 1
ATOM 783 N N . GLY A 1 102 ? -6.341 -37.313 35.691 1.00 36.06 102 GLY A N 1
ATOM 784 C CA . GLY A 1 102 ? -6.419 -37.813 34.332 1.00 30.56 102 GLY A CA 1
ATOM 785 C C . GLY A 1 102 ? -6.258 -36.655 33.381 1.00 27.65 102 GLY A C 1
ATOM 786 O O . GLY A 1 102 ? -6.181 -35.500 33.818 1.00 29.23 102 GLY A O 1
ATOM 787 N N . PRO A 1 103 ? -6.189 -36.915 32.075 1.00 24.31 103 PRO A N 1
ATOM 788 C CA . PRO A 1 103 ? -6.032 -35.799 31.151 1.00 22.23 103 PRO A CA 1
ATOM 789 C C . PRO A 1 103 ? -7.334 -35.038 30.899 1.00 22.18 103 PRO A C 1
ATOM 790 O O . PRO A 1 103 ? -8.441 -35.555 31.127 1.00 21.36 103 PRO A O 1
ATOM 794 N N . LYS A 1 104 ? -7.161 -33.804 30.432 1.00 20.69 104 LYS A N 1
ATOM 795 C CA . LYS A 1 104 ? -8.243 -32.905 30.066 1.00 18.43 104 LYS A CA 1
ATOM 796 C C . LYS A 1 104 ? -8.084 -32.775 28.552 1.00 17.82 104 LYS A C 1
ATOM 797 O O . LYS A 1 104 ? -7.058 -32.279 28.063 1.00 19.50 104 LYS A O 1
ATOM 803 N N . VAL A 1 105 ? -9.034 -33.328 27.809 1.00 14.84 105 VAL A N 1
ATOM 804 C CA . VAL A 1 105 ? -8.982 -33.259 26.364 1.00 15.10 105 VAL A CA 1
ATOM 805 C C . VAL A 1 105 ? -9.509 -31.885 25.965 1.00 16.73 105 VAL A C 1
ATOM 806 O O . VAL A 1 105 ? -10.606 -31.478 26.400 1.00 18.68 105 VAL A O 1
ATOM 810 N N . LYS A 1 106 ? -8.740 -31.169 25.147 1.00 16.37 106 LYS A N 1
ATOM 811 C CA . LYS A 1 106 ? -9.136 -29.840 24.727 1.00 16.92 106 LYS A CA 1
ATOM 812 C C . LYS A 1 106 ? -9.310 -29.800 23.229 1.00 14.67 106 LYS A C 1
ATOM 813 O O . LYS A 1 106 ? -8.810 -30.677 22.521 1.00 16.19 106 LYS A O 1
ATOM 819 N N . ILE A 1 107 ? -10.093 -28.833 22.750 1.00 15.18 107 ILE A N 1
ATOM 820 C CA . ILE A 1 107 ? -10.287 -28.626 21.301 1.00 14.79 107 ILE A CA 1
ATOM 821 C C . ILE A 1 107 ? -9.819 -27.201 21.058 1.00 13.41 107 ILE A C 1
ATOM 822 O O . ILE A 1 107 ? -9.686 -26.418 21.995 1.00 15.46 107 ILE A O 1
ATOM 827 N N . THR A 1 108 ? -9.537 -26.872 19.817 1.00 14.75 108 THR A N 1
ATOM 828 C CA . THR A 1 108 ? -9.069 -25.535 19.494 1.00 18.78 108 THR A CA 1
ATOM 829 C C . THR A 1 108 ? -10.254 -24.549 19.399 1.00 19.75 108 THR A C 1
ATOM 830 O O . THR A 1 108 ? -10.175 -23.411 19.870 1.00 18.76 108 THR A O 1
ATOM 834 N N . GLY A 1 109 ? -11.361 -25.017 18.829 1.00 18.57 109 GLY A N 1
ATOM 835 C CA . GLY A 1 109 ? -12.551 -24.199 18.704 1.00 15.66 109 GLY A CA 1
ATOM 836 C C . GLY A 1 109 ? -13.610 -25.022 18.008 1.00 15.46 109 GLY A C 1
ATOM 837 O O . GLY A 1 109 ? -13.469 -26.227 17.873 1.00 14.56 109 GLY A O 1
ATOM 838 N N . TYR A 1 110 ? -14.661 -24.382 17.534 1.00 15.33 110 TYR A N 1
ATOM 839 C CA . TYR A 1 110 ? -15.709 -25.121 16.840 1.00 16.52 110 TYR A CA 1
ATOM 840 C C . TYR A 1 110 ? -16.254 -24.233 15.733 1.00 16.55 110 TYR A C 1
ATOM 841 O O . TYR A 1 110 ? -16.035 -23.028 15.750 1.00 16.03 110 TYR A O 1
ATOM 850 N N . LYS A 1 111 ? -16.910 -24.827 14.747 1.00 16.87 111 LYS A N 1
ATOM 851 C CA . LYS A 1 111 ? -17.473 -24.061 13.647 1.00 18.76 111 LYS A CA 1
ATOM 852 C C . LYS A 1 111 ? -18.905 -24.491 13.420 1.00 18.71 111 LYS A C 1
ATOM 853 O O . LYS A 1 111 ? -19.312 -25.562 13.850 1.00 17.98 111 LYS A O 1
ATOM 859 N N . ARG A 1 112 ? -19.645 -23.656 12.707 1.00 17.79 112 ARG A N 1
ATOM 860 C CA . ARG A 1 112 ? -21.020 -23.932 12.373 1.00 17.84 112 ARG A CA 1
ATOM 861 C C . ARG A 1 112 ? -21.048 -24.332 10.921 1.00 17.34 112 ARG A C 1
ATOM 862 O O . ARG A 1 112 ? -20.334 -23.758 10.085 1.00 17.64 112 ARG A O 1
ATOM 870 N N . VAL A 1 113 ? -21.798 -25.386 10.633 1.00 15.21 113 VAL A N 1
ATOM 871 C CA . VAL A 1 113 ? -21.940 -25.860 9.260 1.00 14.90 113 VAL A CA 1
ATOM 872 C C . VAL A 1 113 ? -22.990 -24.924 8.626 1.00 14.88 113 VAL A C 1
ATOM 873 O O . VAL A 1 113 ? -24.001 -24.609 9.269 1.00 14.57 113 VAL A O 1
ATOM 877 N N . PRO A 1 114 ? -22.705 -24.383 7.424 1.00 15.23 114 PRO A N 1
ATOM 878 C CA . PRO A 1 114 ? -23.690 -23.502 6.781 1.00 15.92 114 PRO A CA 1
ATOM 879 C C . PRO A 1 114 ? -25.012 -24.265 6.746 1.00 15.81 114 PRO A C 1
ATOM 880 O O . PRO A 1 114 ? -25.085 -25.376 6.253 1.00 16.80 114 PRO A O 1
ATOM 884 N N . SER A 1 115 ? -26.014 -23.670 7.373 1.00 16.25 115 SER A N 1
ATOM 885 C CA . SER A 1 115 ? -27.341 -24.231 7.518 1.00 15.28 115 SER A CA 1
ATOM 886 C C . SER A 1 115 ? -28.135 -24.539 6.273 1.00 15.94 115 SER A C 1
ATOM 887 O O . SER A 1 115 ? -27.827 -24.078 5.158 1.00 16.80 115 SER A O 1
ATOM 891 N N . ASN A 1 116 ? -29.167 -25.352 6.496 1.00 18.06 116 ASN A N 1
ATOM 892 C CA . ASN A 1 116 ? -30.146 -25.746 5.483 1.00 16.50 116 ASN A CA 1
ATOM 893 C C . ASN A 1 116 ? -29.625 -26.142 4.132 1.00 16.63 116 ASN A C 1
ATOM 894 O O . ASN A 1 116 ? -30.205 -25.789 3.108 1.00 17.28 116 ASN A O 1
ATOM 907 N N . GLU A 1 118 ? -27.949 -29.737 2.274 1.00 15.86 118 GLU A N 1
ATOM 908 C CA . GLU A 1 118 ? -27.500 -31.117 2.319 1.00 15.68 118 GLU A CA 1
ATOM 909 C C . GLU A 1 118 ? -26.025 -31.247 1.985 1.00 16.37 118 GLU A C 1
ATOM 910 O O . GLU A 1 118 ? -25.292 -31.991 2.649 1.00 15.25 118 GLU A O 1
ATOM 916 N N . THR A 1 119 ? -25.603 -30.551 0.937 1.00 15.54 119 THR A N 1
ATOM 917 C CA . THR A 1 119 ? -24.210 -30.609 0.499 1.00 18.86 119 THR A CA 1
ATOM 918 C C . THR A 1 119 ? -23.201 -30.169 1.552 1.00 17.32 119 THR A C 1
ATOM 919 O O . THR A 1 119 ? -22.170 -30.814 1.716 1.00 21.87 119 THR A O 1
ATOM 923 N N . SER A 1 120 ? -23.482 -29.076 2.245 1.00 16.20 120 SER A N 1
ATOM 924 C CA . SER A 1 120 ? -22.589 -28.581 3.281 1.00 16.88 120 SER A CA 1
ATOM 925 C C . SER A 1 120 ? -22.562 -29.578 4.425 1.00 16.12 120 SER A C 1
ATOM 926 O O . SER A 1 120 ? -21.507 -29.888 4.960 1.00 14.43 120 SER A O 1
ATOM 929 N N . PHE A 1 121 ? -23.737 -30.104 4.761 1.00 16.14 121 PHE A N 1
ATOM 930 C CA . PHE A 1 121 ? -23.881 -31.069 5.836 1.00 13.64 121 PHE A CA 1
ATOM 931 C C . PHE A 1 121 ? -23.014 -32.297 5.561 1.00 13.54 121 PHE A C 1
ATOM 932 O O . PHE A 1 121 ? -22.258 -32.732 6.422 1.00 11.48 121 PHE A O 1
ATOM 940 N N . LEU A 1 122 ? -23.147 -32.867 4.373 1.00 12.52 122 LEU A N 1
ATOM 941 C CA . LEU A 1 122 ? -22.390 -34.064 4.024 1.00 13.78 122 LEU A CA 1
ATOM 942 C C . LEU A 1 122 ? -20.902 -33.789 3.946 1.00 15.00 122 LEU A C 1
ATOM 943 O O . LEU A 1 122 ? -20.100 -34.641 4.325 1.00 15.46 122 LEU A O 1
ATOM 948 N N . GLY A 1 123 ? -20.543 -32.623 3.416 1.00 14.17 123 GLY A N 1
ATOM 949 C CA . GLY A 1 123 ? -19.143 -32.242 3.299 1.00 15.67 123 GLY A CA 1
ATOM 950 C C . GLY A 1 123 ? -18.464 -32.185 4.658 1.00 16.44 123 GLY A C 1
ATOM 951 O O . GLY A 1 123 ? -17.310 -32.596 4.809 1.00 17.07 123 GLY A O 1
ATOM 952 N N . ALA A 1 124 ? -19.187 -31.696 5.662 1.00 14.26 124 ALA A N 1
ATOM 953 C CA . ALA A 1 124 ? -18.642 -31.613 7.002 1.00 13.34 124 ALA A CA 1
ATOM 954 C C . ALA A 1 124 ? -18.697 -32.967 7.703 1.00 14.16 124 ALA A C 1
ATOM 955 O O . ALA A 1 124 ? -17.756 -33.344 8.374 1.00 14.68 124 ALA A O 1
ATOM 957 N N . LEU A 1 125 ? -19.780 -33.723 7.522 1.00 11.89 125 LEU A N 1
ATOM 958 C CA . LEU A 1 125 ? -19.902 -35.024 8.165 1.00 12.49 125 LEU A CA 1
ATOM 959 C C . LEU A 1 125 ? -18.872 -36.0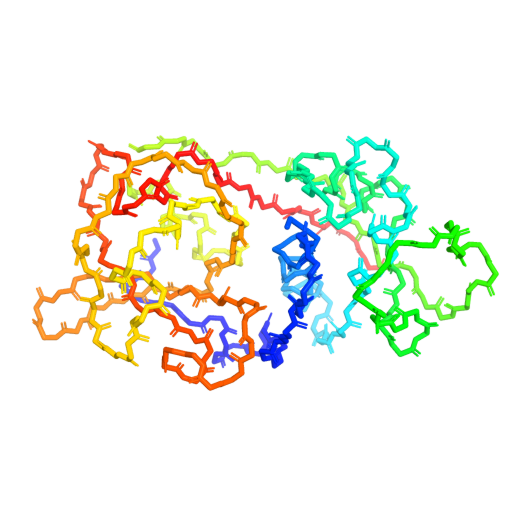15 7.610 1.00 11.19 125 LEU A C 1
ATOM 960 O O . LEU A 1 125 ? -18.480 -36.963 8.295 1.00 12.10 125 LEU A O 1
ATOM 965 N N . ALA A 1 126 ? -18.435 -35.798 6.379 1.00 11.04 126 ALA A N 1
ATOM 966 C CA . ALA A 1 126 ? -17.427 -36.671 5.795 1.00 13.88 126 ALA A CA 1
ATOM 967 C C . ALA A 1 126 ? -16.083 -36.503 6.525 1.00 16.42 126 ALA A C 1
ATOM 968 O O . ALA A 1 126 ? -15.198 -37.359 6.409 1.00 18.88 126 ALA A O 1
ATOM 970 N N . ASN A 1 127 ? -15.929 -35.404 7.266 1.00 17.68 127 ASN A N 1
ATOM 971 C CA . ASN A 1 127 ? -14.685 -35.129 8.007 1.00 16.32 127 ASN A CA 1
ATOM 972 C C . ASN A 1 127 ? -14.726 -35.525 9.470 1.00 15.88 127 ASN A C 1
ATOM 973 O O . ASN A 1 127 ? -13.691 -35.851 10.049 1.00 15.14 127 ASN A O 1
ATOM 978 N N . GLN A 1 128 ? -15.905 -35.464 10.089 1.00 11.88 128 GLN A N 1
ATOM 979 C CA . GLN A 1 128 ? -16.044 -35.817 11.499 1.00 13.22 128 GLN A CA 1
ATOM 980 C C . GLN A 1 128 ? -17.510 -35.770 11.917 1.00 12.80 128 GLN A C 1
ATOM 981 O O . GLN A 1 128 ? -18.331 -35.157 11.231 1.00 14.44 128 GLN A O 1
ATOM 987 N N . PRO A 1 129 ? -17.849 -36.425 13.048 1.00 12.49 129 PRO A N 1
ATOM 988 C CA . PRO A 1 129 ? -19.247 -36.398 13.517 1.00 10.85 129 PRO A CA 1
ATOM 989 C C . PRO A 1 129 ? -19.656 -34.941 13.825 1.00 13.20 129 PRO A C 1
ATOM 990 O O . PRO A 1 129 ? -18.823 -34.122 14.280 1.00 10.57 129 PRO A O 1
ATOM 994 N N . LEU A 1 130 ? -20.953 -34.640 13.678 1.00 11.36 130 LEU A N 1
ATOM 995 C CA . LEU A 1 130 ? -21.495 -33.299 13.927 1.00 10.03 130 LEU A CA 1
ATOM 996 C C . LEU A 1 130 ? -22.522 -33.298 15.058 1.00 10.01 130 LEU A C 1
ATOM 997 O O . LEU A 1 130 ? -23.166 -34.315 15.331 1.00 10.46 130 LEU A O 1
ATOM 1002 N N . SER A 1 131 ? -22.594 -32.182 15.772 1.00 8.70 131 SER A N 1
ATOM 1003 C CA . SER A 1 131 ? -23.567 -31.983 16.837 1.00 9.33 131 SER A CA 1
ATOM 1004 C C . SER A 1 131 ? -24.729 -31.352 16.070 1.00 8.78 131 SER A C 1
ATOM 1005 O O . SER A 1 131 ? -24.542 -30.311 15.447 1.00 9.33 131 SER A O 1
ATOM 1008 N N . VAL A 1 132 ? -25.912 -31.967 16.095 1.00 9.02 132 VAL A N 1
ATOM 1009 C CA . VAL A 1 132 ? -27.035 -31.420 15.337 1.00 7.88 132 VAL A CA 1
ATOM 1010 C C . VAL A 1 132 ? -28.274 -31.334 16.208 1.00 8.15 132 VAL A C 1
ATOM 1011 O O . VAL A 1 132 ? -28.385 -32.006 17.236 1.00 8.59 132 VAL A O 1
ATOM 1015 N N . LEU A 1 133 ? -29.203 -30.476 15.822 1.00 7.50 133 LEU A N 1
ATOM 1016 C CA . LEU A 1 133 ? -30.429 -30.360 16.587 1.00 6.43 133 LEU A CA 1
ATOM 1017 C C . LEU A 1 133 ? -31.577 -30.907 15.743 1.00 6.30 133 LEU A C 1
ATOM 1018 O O . LEU A 1 133 ? -31.557 -30.791 14.525 1.00 7.40 133 LEU A O 1
ATOM 1023 N N . VAL A 1 134 ? -32.564 -31.498 16.415 1.00 9.39 134 VAL A N 1
ATOM 1024 C CA . VAL A 1 134 ? -33.727 -32.061 15.737 1.00 10.00 134 VAL A CA 1
ATOM 1025 C C . VAL A 1 134 ? -34.956 -31.882 16.616 1.00 10.72 134 VAL A C 1
ATOM 1026 O O . VAL A 1 134 ? -34.844 -31.631 17.828 1.00 9.51 134 VAL A O 1
ATOM 1030 N N . GLU A 1 135 ? -36.130 -31.992 15.989 1.00 11.30 135 GLU A N 1
ATOM 1031 C CA . GLU A 1 135 ? -37.374 -31.970 16.743 1.00 9.62 135 GLU A CA 1
ATOM 1032 C C . GLU A 1 135 ? -37.619 -33.466 17.036 1.00 8.29 135 GLU A C 1
ATOM 1033 O O . GLU A 1 135 ? -37.919 -34.243 16.121 1.00 10.60 135 GLU A O 1
ATOM 1039 N N . ALA A 1 136 ? -37.427 -33.880 18.284 1.00 7.44 136 ALA A N 1
ATOM 1040 C CA . ALA A 1 136 ? -37.601 -35.277 18.675 1.00 10.62 136 ALA A CA 1
ATOM 1041 C C . ALA A 1 136 ? -38.798 -35.481 19.592 1.00 11.69 136 ALA A C 1
ATOM 1042 O O . ALA A 1 136 ? -39.051 -36.589 20.032 1.00 14.05 136 ALA A O 1
ATOM 1044 N N . GLY A 1 137 ? -39.517 -34.403 19.889 1.00 14.34 137 GLY A N 1
ATOM 1045 C CA . GLY A 1 137 ? -40.654 -34.491 20.803 1.00 14.06 137 GLY A CA 1
ATOM 1046 C C . GLY A 1 137 ? -41.907 -35.198 20.323 1.00 14.13 137 GLY A C 1
ATOM 1047 O O . GLY A 1 137 ? -42.711 -35.608 21.151 1.00 15.68 137 GLY A O 1
ATOM 1048 N N . GLY A 1 138 ? -42.086 -35.307 19.012 1.00 15.14 138 GLY A N 1
ATOM 1049 C CA . GLY A 1 138 ? -43.267 -35.948 18.454 1.00 17.28 138 GLY A CA 1
ATOM 1050 C C . GLY A 1 138 ? -43.327 -37.435 18.734 1.00 19.11 138 GLY A C 1
ATOM 1051 O O . GLY A 1 138 ? -42.290 -38.098 18.822 1.00 19.12 138 GLY A O 1
ATOM 1052 N N . LYS A 1 139 ? -44.542 -37.974 18.846 1.00 18.65 139 LYS A N 1
ATOM 1053 C CA . LYS A 1 139 ? -44.751 -39.403 19.100 1.00 17.49 139 LYS A CA 1
ATOM 1054 C C . LYS A 1 139 ? -43.977 -40.339 18.158 1.00 14.48 139 LYS A C 1
ATOM 1055 O O . LYS A 1 139 ? -43.337 -41.279 18.606 1.00 12.61 139 LYS A O 1
ATOM 1061 N N . PRO A 1 140 ? -44.035 -40.093 16.847 1.00 12.92 140 PRO A N 1
ATOM 1062 C CA . PRO A 1 140 ? -43.315 -40.966 15.920 1.00 14.58 140 PRO A CA 1
ATOM 1063 C C . PRO A 1 140 ? -41.814 -41.096 16.219 1.00 15.51 140 PRO A C 1
ATOM 1064 O O . PRO A 1 140 ? -41.251 -42.191 16.148 1.00 14.04 140 PRO A O 1
ATOM 1068 N N . PHE A 1 141 ? -41.171 -39.970 16.522 1.00 15.02 141 PHE A N 1
ATOM 1069 C CA . PHE A 1 141 ? -39.736 -39.963 16.798 1.00 14.02 141 PHE A CA 1
ATOM 1070 C C . PHE A 1 141 ? -39.441 -40.748 18.074 1.00 13.31 141 PHE A C 1
ATOM 1071 O O . PHE A 1 141 ? -38.565 -41.601 18.109 1.00 12.84 141 PHE A O 1
ATOM 1079 N N . GLN A 1 142 ? -40.240 -40.506 19.098 1.00 14.39 142 GLN A N 1
ATOM 1080 C CA . GLN A 1 142 ? -40.082 -41.165 20.375 1.00 17.92 142 GLN A CA 1
ATOM 1081 C C . GLN A 1 142 ? -40.177 -42.674 20.292 1.00 18.63 142 GLN A C 1
ATOM 1082 O O . GLN A 1 142 ? -39.427 -43.383 20.961 1.00 17.25 142 GLN A O 1
ATOM 1088 N N . LEU A 1 143 ? -41.126 -43.142 19.485 1.00 18.64 143 LEU A N 1
ATOM 1089 C CA . LEU A 1 143 ? -41.404 -44.570 19.326 1.00 19.63 143 LEU A CA 1
ATOM 1090 C C . LEU A 1 143 ? -40.727 -45.230 18.133 1.00 17.98 143 LEU A C 1
ATOM 1091 O O . LEU A 1 143 ? -41.049 -46.361 17.782 1.00 20.39 143 LEU A O 1
ATOM 1096 N N . TYR A 1 144 ? -39.800 -44.527 17.492 1.00 17.01 144 TYR A N 1
ATOM 1097 C CA . TYR A 1 144 ? -39.092 -45.090 16.347 1.00 13.88 144 TYR A CA 1
ATOM 1098 C C . TYR A 1 144 ? -38.417 -46.401 16.747 1.00 14.72 144 TYR A C 1
ATOM 1099 O O . TYR A 1 144 ? -37.791 -46.487 17.807 1.00 13.59 144 TYR A O 1
ATOM 1108 N N . LYS A 1 145 ? -38.528 -47.403 15.881 1.00 14.99 145 LYS A N 1
ATOM 1109 C CA . LYS A 1 145 ? -37.913 -48.704 16.140 1.00 18.15 145 LYS A CA 1
ATOM 1110 C C . LYS A 1 145 ? -36.871 -49.054 15.082 1.00 16.64 145 LYS A C 1
ATOM 1111 O O . LYS A 1 145 ? -35.807 -49.552 15.408 1.00 20.81 145 LYS A O 1
ATOM 1117 N N . SER A 1 146 ? -37.169 -48.812 13.817 1.00 15.94 146 SER A N 1
ATOM 1118 C CA . SER A 1 146 ? -36.222 -49.133 12.770 1.00 16.55 146 SER A CA 1
ATOM 1119 C C . SER A 1 146 ? -36.627 -48.535 11.436 1.00 16.95 146 SER A C 1
ATOM 1120 O O . SER A 1 146 ? -37.741 -48.025 11.283 1.00 16.12 146 SER A O 1
ATOM 1123 N N . GLY A 1 147 ? -35.719 -48.643 10.475 1.00 16.18 147 GLY A N 1
ATOM 1124 C CA . GLY A 1 147 ? -35.929 -48.130 9.141 1.00 15.90 147 GLY A CA 1
ATOM 1125 C C . GLY A 1 147 ? -35.485 -46.692 8.997 1.00 15.99 147 GLY A C 1
ATOM 1126 O O . GLY A 1 147 ? -35.019 -46.071 9.952 1.00 15.77 147 GLY A O 1
ATOM 1127 N N . VAL A 1 148 ? -35.622 -46.167 7.788 1.00 15.72 148 VAL A N 1
ATOM 1128 C CA . VAL A 1 148 ? -35.284 -44.781 7.500 1.00 15.69 148 VAL A CA 1
ATOM 1129 C C . VAL A 1 148 ? -36.488 -43.918 7.929 1.00 16.62 148 VAL A C 1
ATOM 1130 O O . VAL A 1 148 ? -37.540 -43.949 7.297 1.00 16.31 148 VAL A O 1
ATOM 1134 N N . PHE A 1 149 ? -36.345 -43.196 9.029 1.00 14.52 149 PHE A N 1
ATOM 1135 C CA . PHE A 1 149 ? -37.420 -42.352 9.544 1.00 14.49 149 PHE A CA 1
ATOM 1136 C C . PHE A 1 149 ? -37.595 -41.093 8.694 1.00 15.86 149 PHE A C 1
ATOM 1137 O O . PHE A 1 149 ? -36.629 -40.415 8.369 1.00 14.88 149 PHE A O 1
ATOM 1145 N N . ASP A 1 150 ? -38.825 -40.785 8.308 1.00 16.93 150 ASP A N 1
ATOM 1146 C CA . ASP A 1 150 ? -39.046 -39.565 7.555 1.00 19.18 150 ASP A CA 1
ATOM 1147 C C . ASP A 1 150 ? -40.218 -38.802 8.093 1.00 19.28 150 ASP A C 1
ATOM 1148 O O . ASP A 1 150 ? -40.858 -38.027 7.386 1.00 21.12 150 ASP A O 1
ATOM 1153 N N . GLY A 1 151 ? -40.475 -39.023 9.370 1.00 17.16 151 GLY A N 1
ATOM 1154 C CA . GLY A 1 151 ? -41.534 -38.344 10.052 1.00 16.80 151 GLY A CA 1
ATOM 1155 C C . GLY A 1 151 ? -42.772 -39.173 10.333 1.00 16.67 151 GLY A C 1
ATOM 1156 O O . GLY A 1 151 ? -42.747 -40.392 10.261 1.00 16.52 151 GLY A O 1
ATOM 1157 N N . PRO A 1 152 ? -43.898 -38.507 10.624 1.00 19.16 152 PRO A N 1
ATOM 1158 C CA . PRO A 1 152 ? -43.948 -37.042 10.654 1.00 19.12 152 PRO A CA 1
ATOM 1159 C C . PRO A 1 152 ? -43.292 -36.336 11.857 1.00 17.02 152 PRO A C 1
ATOM 1160 O O . PRO A 1 152 ? -43.283 -36.843 12.994 1.00 16.35 152 PRO A O 1
ATOM 1164 N N . CYS A 1 153 ? -42.707 -35.178 11.570 1.00 16.31 153 CYS A N 1
ATOM 1165 C CA . CYS A 1 153 ? -42.068 -34.339 12.585 1.00 15.68 153 CYS A CA 1
ATOM 1166 C C . CYS A 1 153 ? -41.945 -32.965 11.942 1.00 16.10 153 CYS A C 1
ATOM 1167 O O . CYS A 1 153 ? -41.945 -32.845 10.702 1.00 16.67 153 CYS A O 1
ATOM 1170 N N . GLY A 1 154 ? -41.955 -31.932 12.774 1.00 15.05 154 GLY A N 1
ATOM 1171 C CA . GLY A 1 154 ? -41.811 -30.582 12.274 1.00 16.80 154 GLY A CA 1
ATOM 1172 C C . GLY A 1 154 ? -40.367 -30.160 12.449 1.00 17.71 154 GLY A C 1
ATOM 1173 O O . GLY A 1 154 ? -39.464 -31.010 12.534 1.00 17.80 154 GLY A O 1
ATOM 1174 N N . THR A 1 155 ? -40.141 -28.859 12.578 1.00 16.80 155 THR A N 1
ATOM 1175 C CA . THR A 1 155 ? -38.789 -28.355 12.741 1.00 16.13 155 THR A CA 1
ATOM 1176 C C . THR A 1 155 ? -38.618 -27.602 14.037 1.00 16.70 155 THR A C 1
ATOM 1177 O O . THR A 1 155 ? -37.712 -26.793 14.177 1.00 17.95 155 THR A O 1
ATOM 1181 N N . LYS A 1 156 ? -39.489 -27.877 15.000 1.00 15.92 156 LYS A N 1
ATOM 1182 C CA . LYS A 1 156 ? -39.415 -27.219 16.294 1.00 17.40 156 LYS A CA 1
ATOM 1183 C C . LYS A 1 156 ? -38.331 -27.893 17.159 1.00 15.45 156 LYS A C 1
ATOM 1184 O O . LYS A 1 156 ? -38.628 -28.684 18.056 1.00 14.74 156 LYS A O 1
ATOM 1190 N N . LEU A 1 157 ? -37.075 -27.557 16.864 1.00 15.55 157 LEU A N 1
ATOM 1191 C CA . LEU A 1 157 ? -35.909 -28.125 17.542 1.00 12.30 157 LEU A CA 1
ATOM 1192 C C . LEU A 1 157 ? -36.023 -28.155 19.059 1.00 12.18 157 LEU A C 1
ATOM 1193 O O . LEU A 1 157 ? -36.219 -27.130 19.717 1.00 14.42 157 LEU A O 1
ATOM 1198 N N . ASP A 1 158 ? -35.807 -29.334 19.629 1.00 9.71 158 ASP A N 1
ATOM 1199 C CA . ASP A 1 158 ? -35.915 -29.497 21.063 1.00 9.94 158 ASP A CA 1
ATOM 1200 C C . ASP A 1 158 ? -34.992 -30.586 21.590 1.00 8.81 158 ASP A C 1
ATOM 1201 O O . ASP A 1 158 ? -35.114 -30.998 22.746 1.00 11.48 158 ASP A O 1
ATOM 1206 N N . HIS A 1 159 ? -34.107 -31.084 20.739 1.00 8.42 159 HIS A N 1
ATOM 1207 C CA . HIS A 1 159 ? -33.243 -32.171 21.154 1.00 8.52 159 HIS A CA 1
ATOM 1208 C C . HIS A 1 159 ? -31.923 -32.114 20.400 1.00 8.09 159 HIS A C 1
ATOM 1209 O O . HIS A 1 159 ? -31.901 -31.826 19.226 1.00 9.93 159 HIS A O 1
ATOM 1216 N N . ALA A 1 160 ? -30.822 -32.396 21.092 1.00 9.96 160 ALA A N 1
ATOM 1217 C CA . ALA A 1 160 ? -29.506 -32.397 20.458 1.00 9.11 160 ALA A CA 1
ATOM 1218 C C . ALA A 1 160 ? -29.011 -33.835 20.357 1.00 7.09 160 ALA A C 1
ATOM 1219 O O . ALA A 1 160 ? -29.103 -34.578 21.327 1.00 9.68 160 ALA A O 1
ATOM 1221 N N . VAL A 1 161 ? -28.534 -34.225 19.182 1.00 6.62 161 VAL A N 1
ATOM 1222 C CA . VAL A 1 161 ? -28.023 -35.564 18.945 1.00 7.43 161 VAL A CA 1
ATOM 1223 C C . VAL A 1 161 ? -26.714 -35.442 18.154 1.00 8.55 161 VAL A C 1
ATOM 1224 O O . VAL A 1 161 ? -26.255 -34.323 17.883 1.00 10.27 161 VAL A O 1
ATOM 1228 N N . THR A 1 162 ? -26.146 -36.572 17.738 1.00 8.70 162 THR A N 1
ATOM 1229 C CA . THR A 1 162 ? -24.877 -36.550 17.003 1.00 6.05 162 THR A CA 1
ATOM 1230 C C . THR A 1 162 ? -24.999 -37.273 15.672 1.00 8.39 162 THR A C 1
ATOM 1231 O O . THR A 1 162 ? -25.460 -38.421 15.630 1.00 11.09 162 THR A O 1
ATOM 1235 N N . ALA A 1 163 ? -24.622 -36.619 14.579 1.00 6.07 163 ALA A N 1
ATOM 1236 C CA . ALA A 1 163 ? -24.668 -37.261 13.283 1.00 8.70 163 ALA A CA 1
ATOM 1237 C C . ALA A 1 163 ? -23.320 -37.997 13.149 1.00 11.54 163 ALA A C 1
ATOM 1238 O O . ALA A 1 163 ? -22.260 -37.374 13.275 1.00 12.73 163 ALA A O 1
ATOM 1240 N N . VAL A 1 164 ? -23.359 -39.302 12.872 1.00 11.12 164 VAL A N 1
ATOM 1241 C CA . VAL A 1 164 ? -22.127 -40.081 12.781 1.00 12.81 164 VAL A CA 1
ATOM 1242 C C . VAL A 1 164 ? -21.879 -40.773 11.458 1.00 13.19 164 VAL A C 1
ATOM 1243 O O . VAL A 1 164 ? -20.970 -41.588 11.353 1.00 13.71 164 VAL A O 1
ATOM 1247 N N . GLY A 1 165 ? -22.670 -40.447 10.443 1.00 13.02 165 GLY A N 1
ATOM 1248 C CA . GLY A 1 165 ? -22.479 -41.049 9.140 1.00 12.76 165 GLY A CA 1
ATOM 1249 C C . GLY A 1 165 ? -23.710 -40.863 8.267 1.00 12.49 165 GLY A C 1
ATOM 1250 O O . GLY A 1 165 ? -24.695 -40.278 8.726 1.00 12.83 165 GLY A O 1
ATOM 1251 N N . TYR A 1 166 ? -23.655 -41.356 7.028 1.00 11.67 166 TYR A N 1
ATOM 1252 C CA . TYR A 1 166 ? -24.760 -41.259 6.076 1.00 13.15 166 TYR A CA 1
ATOM 1253 C C . TYR A 1 166 ? -24.610 -42.357 5.034 1.00 15.01 166 TYR A C 1
ATOM 1254 O O . TYR A 1 166 ? -23.572 -43.027 4.959 1.00 14.96 166 TYR A O 1
ATOM 1263 N N . GLY A 1 167 ? -25.649 -42.562 4.243 1.00 15.08 167 GLY A N 1
ATOM 1264 C CA . GLY A 1 167 ? -25.593 -43.571 3.210 1.00 14.97 167 GLY A CA 1
ATOM 1265 C C . GLY A 1 167 ? -26.966 -43.731 2.605 1.00 16.97 167 GLY A C 1
ATOM 1266 O O . GLY A 1 167 ? -27.872 -42.950 2.876 1.00 13.30 167 GLY A O 1
ATOM 1267 N N . THR A 1 168 ? -27.148 -44.762 1.805 1.00 18.33 168 THR A N 1
ATOM 1268 C CA . THR A 1 168 ? -28.446 -44.962 1.204 1.00 21.22 168 THR A CA 1
ATOM 1269 C C . THR A 1 168 ? -28.845 -46.411 1.325 1.00 21.33 168 THR A C 1
ATOM 1270 O O . THR A 1 168 ? -27.994 -47.302 1.371 1.00 21.88 168 THR A O 1
ATOM 1274 N N . SER A 1 169 ? -30.145 -46.632 1.456 1.00 21.00 169 SER A N 1
ATOM 1275 C CA . SER A 1 169 ? -30.692 -47.961 1.617 1.00 21.73 169 SER A CA 1
ATOM 1276 C C . SER A 1 169 ? -32.095 -48.061 1.037 1.00 21.98 169 SER A C 1
ATOM 1277 O O . SER A 1 169 ? -32.946 -47.234 1.342 1.00 19.60 169 SER A O 1
ATOM 1280 N N . ASP A 1 170 ? -32.317 -49.073 0.193 1.00 22.06 170 ASP A N 1
ATOM 1281 C CA . ASP A 1 170 ? -33.630 -49.332 -0.403 1.00 21.22 170 ASP A CA 1
ATOM 1282 C C . ASP A 1 170 ? -34.135 -48.091 -1.159 1.00 19.07 170 ASP A C 1
ATOM 1283 O O . ASP A 1 170 ? -35.298 -47.701 -1.035 1.00 17.77 170 ASP A O 1
ATOM 1288 N N . GLY A 1 171 ? -33.235 -47.470 -1.916 1.00 16.65 171 GLY A N 1
ATOM 1289 C CA . GLY A 1 171 ? -33.569 -46.268 -2.666 1.00 15.85 171 GLY A CA 1
ATOM 1290 C C . GLY A 1 171 ? -33.766 -45.013 -1.818 1.00 16.48 171 GLY A C 1
ATOM 1291 O O . GLY A 1 171 ? -34.261 -43.996 -2.318 1.00 17.27 171 GLY A O 1
ATOM 1292 N N . LYS A 1 172 ? -33.342 -45.052 -0.556 1.00 14.01 172 LYS A N 1
ATOM 1293 C CA . LYS A 1 172 ? -33.511 -43.913 0.336 1.00 14.17 172 LYS A CA 1
ATOM 1294 C C . LYS A 1 172 ? -32.202 -43.423 0.968 1.00 14.05 172 LYS A C 1
ATOM 1295 O O . LYS A 1 172 ? -31.496 -44.202 1.594 1.00 15.20 172 LYS A O 1
ATOM 1301 N N . ASN A 1 173 ? -31.899 -42.139 0.802 1.00 13.99 173 ASN A N 1
ATOM 1302 C CA . ASN A 1 173 ? -30.699 -41.521 1.397 1.00 13.15 173 ASN A CA 1
ATOM 1303 C C . ASN A 1 173 ? -30.990 -41.228 2.859 1.00 13.64 173 ASN A C 1
ATOM 1304 O O . ASN A 1 173 ? -32.088 -40.770 3.199 1.00 13.90 173 ASN A O 1
ATOM 1309 N N . TYR A 1 174 ? -30.016 -41.465 3.730 1.00 11.62 174 TYR A N 1
ATOM 1310 C CA . TYR A 1 174 ? -30.228 -41.242 5.147 1.00 11.43 174 TYR A CA 1
ATOM 1311 C C . TYR A 1 174 ? -28.975 -40.697 5.846 1.00 11.02 174 TYR A C 1
ATOM 1312 O O . TYR A 1 174 ? -27.889 -40.641 5.252 1.00 10.65 174 TYR A O 1
ATOM 1321 N N . ILE A 1 175 ? -29.148 -40.344 7.112 1.00 9.87 175 ILE A N 1
ATOM 1322 C CA . ILE A 1 175 ? -28.095 -39.811 7.968 1.00 11.88 175 ILE A CA 1
ATOM 1323 C C . ILE A 1 175 ? -28.171 -40.680 9.213 1.00 13.03 175 ILE A C 1
ATOM 1324 O O . ILE A 1 175 ? -29.274 -40.979 9.675 1.00 14.25 175 ILE A O 1
ATOM 1329 N N . ILE A 1 176 ? -27.031 -41.139 9.727 1.00 10.78 176 ILE A N 1
ATOM 1330 C CA . ILE A 1 176 ? -27.034 -41.952 10.942 1.00 10.71 176 ILE A CA 1
ATOM 1331 C C . ILE A 1 176 ? -26.906 -41.027 12.129 1.00 9.89 176 ILE A C 1
ATOM 1332 O O . ILE A 1 176 ? -25.980 -40.232 12.221 1.00 10.40 176 ILE A O 1
ATOM 1337 N N . ILE A 1 177 ? -27.832 -41.158 13.056 1.00 8.98 177 ILE A N 1
ATOM 1338 C CA . ILE A 1 177 ? -27.881 -40.321 14.235 1.00 9.76 177 ILE A CA 1
ATOM 1339 C C . ILE A 1 177 ? -27.656 -41.166 15.474 1.00 8.81 177 ILE A C 1
ATOM 1340 O O . ILE A 1 177 ? -28.252 -42.224 15.625 1.00 10.38 177 ILE A O 1
ATOM 1345 N N . LYS A 1 178 ? -26.805 -40.695 16.365 1.00 7.81 178 LYS A N 1
ATOM 1346 C CA . LYS A 1 178 ? -26.553 -41.383 17.613 1.00 9.42 178 LYS A CA 1
ATOM 1347 C C . LYS A 1 178 ? -27.375 -40.627 18.617 1.00 7.43 178 LYS A C 1
ATOM 1348 O O . LYS A 1 178 ? -27.136 -39.435 18.859 1.00 10.25 178 LYS A O 1
ATOM 1354 N N . ASN A 1 179 ? -28.313 -41.306 19.238 1.00 6.54 179 ASN A N 1
ATOM 1355 C CA . ASN A 1 179 ? -29.146 -40.667 20.226 1.00 8.26 179 ASN A CA 1
ATOM 1356 C C . ASN A 1 179 ? -28.571 -41.013 21.604 1.00 8.55 179 ASN A C 1
ATOM 1357 O O . ASN A 1 179 ? -27.664 -41.841 21.708 1.00 11.43 179 ASN A O 1
ATOM 1362 N N . SER A 1 180 ? -29.091 -40.393 22.649 1.00 8.81 180 SER A N 1
ATOM 1363 C CA . SER A 1 180 ? -28.633 -40.625 24.003 1.00 10.57 180 SER A CA 1
ATOM 1364 C C . SER A 1 180 ? -29.773 -41.131 24.876 1.00 9.19 180 SER A C 1
ATOM 1365 O O . SER A 1 180 ? -29.943 -40.725 26.051 1.00 8.64 180 SER A O 1
ATOM 1368 N N . TRP A 1 181 ? -30.513 -42.079 24.307 1.00 11.37 181 TRP A N 1
ATOM 1369 C CA . TRP A 1 181 ? -31.630 -42.676 25.012 1.00 11.96 181 TRP A CA 1
ATOM 1370 C C . TRP A 1 181 ? -31.377 -44.136 25.303 1.00 13.31 181 TRP A C 1
ATOM 1371 O O . TRP A 1 181 ? -32.324 -44.889 25.514 1.00 14.30 181 TRP A O 1
ATOM 1382 N N . GLY A 1 182 ? -30.108 -44.553 25.310 1.00 12.59 182 GLY A N 1
ATOM 1383 C CA . GLY A 1 182 ? -29.819 -45.951 25.578 1.00 12.72 182 GLY A CA 1
ATOM 1384 C C . GLY A 1 182 ? -29.840 -46.811 24.326 1.00 12.84 182 GLY A C 1
ATOM 1385 O O . GLY A 1 182 ? -30.296 -46.384 23.255 1.00 11.94 182 GLY A O 1
ATOM 1386 N N . PRO A 1 183 ? -29.379 -48.065 24.438 1.00 13.25 183 PRO A N 1
ATOM 1387 C CA . PRO A 1 183 ? -29.302 -49.029 23.340 1.00 14.13 183 PRO A CA 1
ATOM 1388 C C . PRO A 1 183 ? -30.616 -49.695 22.920 1.00 14.36 183 PRO A C 1
ATOM 1389 O O . PRO A 1 183 ? -30.662 -50.345 21.879 1.00 16.93 183 PRO A O 1
ATOM 1393 N N . ASN A 1 184 ? -31.665 -49.527 23.718 1.00 14.36 184 ASN A N 1
ATOM 1394 C CA . ASN A 1 184 ? -32.963 -50.127 23.410 1.00 16.36 184 ASN A CA 1
ATOM 1395 C C . ASN A 1 184 ? -33.837 -49.309 22.472 1.00 17.71 184 ASN A C 1
ATOM 1396 O O . ASN A 1 184 ? -34.791 -49.829 21.895 1.00 20.07 184 ASN A O 1
ATOM 1401 N N . TRP A 1 185 ? -33.552 -48.018 22.353 1.00 15.93 185 TRP A N 1
ATOM 1402 C CA . TRP A 1 185 ? -34.326 -47.174 21.459 1.00 12.55 185 TRP A CA 1
ATOM 1403 C C . TRP A 1 185 ? -33.820 -47.282 20.035 1.00 11.67 185 TRP A C 1
ATOM 1404 O O . TRP A 1 185 ? -32.620 -47.398 19.806 1.00 13.71 185 TRP A O 1
ATOM 1415 N N . GLY A 1 186 ? -34.731 -47.243 19.066 1.00 11.37 186 GLY A N 1
ATOM 1416 C CA . GLY A 1 186 ? -34.328 -47.292 17.670 1.00 8.16 186 GLY A CA 1
ATOM 1417 C C . GLY A 1 186 ? -33.480 -48.462 17.253 1.00 9.93 186 GLY A C 1
ATOM 1418 O O . GLY A 1 186 ? -33.682 -49.575 17.720 1.00 12.52 186 GLY A O 1
ATOM 1419 N N . GLU A 1 187 ? -32.551 -48.224 16.343 1.00 10.23 187 GLU A N 1
ATOM 1420 C CA . GLU A 1 187 ? -31.671 -49.272 15.854 1.00 11.63 187 GLU A CA 1
ATOM 1421 C C . GLU A 1 187 ? -30.417 -49.323 16.715 1.00 12.24 187 GLU A C 1
ATOM 1422 O O . GLU A 1 187 ? -29.395 -48.729 16.374 1.00 13.40 187 GLU A O 1
ATOM 1428 N N . LYS A 1 188 ? -30.550 -49.990 17.861 1.00 12.49 188 LYS A N 1
ATOM 1429 C CA . LYS A 1 188 ? -29.48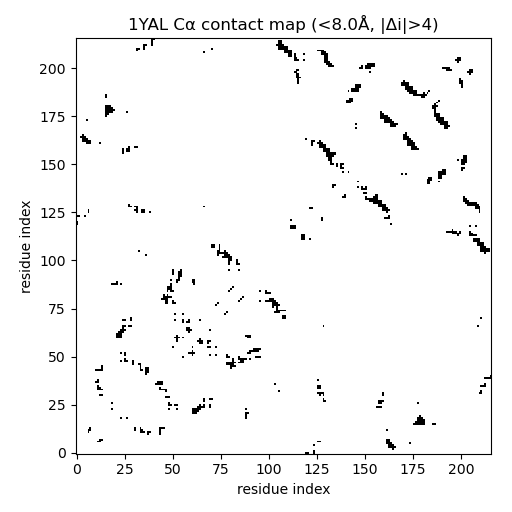6 -50.136 18.852 1.00 15.20 188 LYS A CA 1
ATOM 1430 C C . LYS A 1 188 ? -29.023 -48.776 19.357 1.00 14.63 188 LYS A C 1
ATOM 1431 O O . LYS A 1 188 ? -27.847 -48.560 19.587 1.00 13.84 188 LYS A O 1
ATOM 1438 N N . GLY A 1 189 ? -29.970 -47.865 19.552 1.00 12.78 189 GLY A N 1
ATOM 1439 C CA . GLY A 1 189 ? -29.629 -46.534 20.031 1.00 11.05 189 GLY A CA 1
ATOM 1440 C C . GLY A 1 189 ? -29.438 -45.493 18.939 1.00 9.10 189 GLY A C 1
ATOM 1441 O O . GLY A 1 189 ? -29.256 -44.319 19.256 1.00 13.61 189 GLY A O 1
ATOM 1442 N N . TYR A 1 190 ? -29.415 -45.928 17.678 1.00 8.75 190 TYR A N 1
ATOM 1443 C CA . TYR A 1 190 ? -29.263 -45.064 16.519 1.00 10.04 190 TYR A CA 1
ATOM 1444 C C . TYR A 1 190 ? -30.537 -44.961 15.687 1.00 11.73 190 TYR A C 1
ATOM 1445 O O . TYR A 1 190 ? -31.453 -45.762 15.823 1.00 12.03 190 TYR A O 1
ATOM 1454 N N . MET A 1 191 ? -30.561 -43.979 14.804 1.00 11.81 191 MET A N 1
ATOM 1455 C CA . MET A 1 191 ? -31.676 -43.775 13.909 1.00 11.00 191 MET A CA 1
ATOM 1456 C C . MET A 1 191 ? -31.151 -43.384 12.552 1.00 10.94 191 MET A C 1
ATOM 1457 O O . MET A 1 191 ? -30.216 -42.591 12.457 1.00 12.32 191 MET A O 1
ATOM 1462 N N . ARG A 1 192 ? -31.703 -43.981 11.502 1.00 11.08 192 ARG A N 1
ATOM 1463 C CA . ARG A 1 192 ? -31.344 -43.593 10.149 1.00 9.54 192 ARG A CA 1
ATOM 1464 C C . ARG A 1 192 ? -32.470 -42.621 9.800 1.00 13.40 192 ARG A C 1
ATOM 1465 O O . ARG A 1 192 ? -33.646 -43.007 9.753 1.00 13.71 192 ARG A O 1
ATOM 1473 N N . LEU A 1 193 ? -32.104 -41.346 9.701 1.00 12.06 193 LEU A N 1
ATOM 1474 C CA . LEU A 1 193 ? -33.011 -40.235 9.420 1.00 11.86 193 LEU A CA 1
ATOM 1475 C C . LEU A 1 193 ? -32.984 -39.895 7.942 1.00 11.60 193 LEU A C 1
ATOM 1476 O O . LEU A 1 193 ? -31.908 -39.743 7.351 1.00 10.89 193 LEU A O 1
ATOM 1481 N N . LYS A 1 194 ? -34.154 -39.792 7.319 1.00 12.15 194 LYS A N 1
ATOM 1482 C CA . LYS A 1 194 ? -34.164 -39.475 5.906 1.00 13.34 194 LYS A CA 1
ATOM 1483 C C . LYS A 1 194 ? -33.405 -38.187 5.584 1.00 13.09 194 LYS A C 1
ATOM 1484 O O . LYS A 1 194 ? -33.516 -37.170 6.270 1.00 14.26 194 LYS A O 1
ATOM 1490 N N . ARG A 1 195 ? -32.643 -38.239 4.511 1.00 14.51 195 ARG A N 1
ATOM 1491 C CA . ARG A 1 195 ? -31.853 -37.104 4.095 1.00 13.06 195 ARG A CA 1
ATOM 1492 C C . ARG A 1 195 ? -32.573 -36.325 3.003 1.00 12.86 195 ARG A C 1
ATOM 1493 O O . ARG A 1 195 ? -32.733 -36.834 1.894 1.00 14.74 195 ARG A O 1
ATOM 1501 N N . GLN A 1 196 ? -33.041 -35.116 3.315 1.00 13.54 196 GLN A N 1
ATOM 1502 C CA . GLN A 1 196 ? -33.697 -34.260 2.310 1.00 13.61 196 GLN A CA 1
ATOM 1503 C C . GLN A 1 196 ? -32.619 -33.686 1.413 1.00 13.85 196 GLN A C 1
ATOM 1504 O O . GLN A 1 196 ? -31.551 -33.326 1.887 1.00 15.12 196 GLN A O 1
ATOM 1510 N N . SER A 1 197 ? -32.882 -33.600 0.118 1.00 14.16 197 SER A N 1
ATOM 1511 C CA . SER A 1 197 ? -31.882 -33.082 -0.795 1.00 15.29 197 SER A CA 1
ATOM 1512 C C . SER A 1 197 ? -31.800 -31.569 -0.862 1.00 16.91 197 SER A C 1
ATOM 1513 O O . SER A 1 197 ? -32.770 -30.850 -0.595 1.00 17.43 197 SER A O 1
ATOM 1516 N N . GLY A 1 198 ? -30.615 -31.102 -1.239 1.00 16.33 198 GLY A N 1
ATOM 1517 C CA . GLY A 1 198 ? -30.374 -29.688 -1.401 1.00 15.04 198 GLY A CA 1
ATOM 1518 C C . GLY A 1 198 ? -30.695 -28.732 -0.282 1.00 15.89 198 GLY A C 1
ATOM 1519 O O . GLY A 1 198 ? -30.428 -28.968 0.894 1.00 15.33 198 GLY A O 1
ATOM 1520 N N . ASN A 1 199 ? -31.252 -27.604 -0.695 1.00 17.06 199 ASN A N 1
ATOM 1521 C CA . ASN A 1 199 ? -31.606 -26.519 0.188 1.00 18.22 199 ASN A CA 1
ATOM 1522 C C . ASN A 1 199 ? -32.933 -26.722 0.904 1.00 18.86 199 ASN A C 1
ATOM 1523 O O . ASN A 1 199 ? -33.998 -26.447 0.358 1.00 21.04 199 ASN A O 1
ATOM 1528 N N . SER A 1 200 ? -32.858 -27.208 2.129 1.00 15.08 200 SER A N 1
ATOM 1529 C CA . SER A 1 200 ? -34.035 -27.427 2.921 1.00 15.25 200 SER A CA 1
ATOM 1530 C C . SER A 1 200 ? -33.576 -27.497 4.355 1.00 14.51 200 SER A C 1
ATOM 1531 O O . SER A 1 200 ? -32.381 -27.611 4.623 1.00 14.06 200 SER A O 1
ATOM 1534 N N . GLN A 1 201 ? -34.523 -27.421 5.274 1.00 12.03 201 GLN A N 1
ATOM 1535 C CA . GLN A 1 201 ? -34.243 -27.470 6.695 1.00 12.20 201 GLN A CA 1
ATOM 1536 C C . GLN A 1 201 ? -33.890 -28.872 7.187 1.00 11.69 201 GLN A C 1
ATOM 1537 O O . GLN A 1 201 ? -33.443 -29.029 8.329 1.00 11.24 201 GLN A O 1
ATOM 1543 N N . GLY A 1 202 ? -34.152 -29.875 6.343 1.00 11.73 202 GLY A N 1
ATOM 1544 C CA . GLY A 1 202 ? -33.888 -31.262 6.676 1.00 10.53 202 GLY A CA 1
ATOM 1545 C C . GLY A 1 202 ? -35.022 -31.933 7.433 1.00 11.89 202 GLY A C 1
ATOM 1546 O O . GLY A 1 202 ? -35.866 -31.247 8.032 1.00 12.17 202 GLY A O 1
ATOM 1547 N N . THR A 1 203 ? -35.067 -33.268 7.400 1.00 12.49 203 THR A N 1
ATOM 1548 C CA . THR A 1 203 ? -36.096 -34.021 8.114 1.00 10.53 203 THR A CA 1
ATOM 1549 C C . THR A 1 203 ? -35.966 -33.727 9.617 1.00 10.94 203 THR A C 1
ATOM 1550 O O . THR A 1 203 ? -34.887 -33.888 10.200 1.00 10.26 203 THR A O 1
ATOM 1554 N N . CYS A 1 204 ? -37.065 -33.292 10.234 1.00 8.36 204 CYS A N 1
ATOM 1555 C CA . CYS A 1 204 ? -37.107 -32.908 11.645 1.00 8.53 204 CYS A CA 1
ATOM 1556 C C . CYS A 1 204 ? -36.154 -31.736 11.982 1.00 9.18 204 CYS A C 1
ATOM 1557 O O . CYS A 1 204 ? -35.777 -31.557 13.136 1.00 11.59 204 CYS A O 1
ATOM 1560 N N . GLY A 1 205 ? -35.805 -30.940 10.973 1.00 9.85 205 GLY A N 1
ATOM 1561 C CA . GLY A 1 205 ? -34.934 -29.781 11.165 1.00 11.02 205 GLY A CA 1
ATOM 1562 C C . GLY A 1 205 ? -33.452 -30.093 11.349 1.00 13.09 205 GLY A C 1
ATOM 1563 O O . GLY A 1 205 ? -32.691 -29.238 11.809 1.00 12.22 205 GLY A O 1
ATOM 1564 N N . VAL A 1 206 ? -33.025 -31.253 10.862 1.00 10.91 206 VAL A N 1
ATOM 1565 C CA . VAL A 1 206 ? -31.637 -31.695 11.031 1.00 13.72 206 VAL A CA 1
ATOM 1566 C C . VAL A 1 206 ? -30.543 -30.803 10.418 1.00 12.73 206 VAL A C 1
ATOM 1567 O O . VAL A 1 206 ? -29.415 -30.811 10.902 1.00 14.07 206 VAL A O 1
ATOM 1571 N N . TYR A 1 207 ? -30.868 -30.010 9.391 1.00 11.61 207 TYR A N 1
ATOM 1572 C CA . TYR A 1 207 ? -29.879 -29.114 8.767 1.00 11.67 207 TYR A CA 1
ATOM 1573 C C . TYR A 1 207 ? -29.869 -27.693 9.358 1.00 11.87 207 TYR A C 1
ATOM 1574 O O . TYR A 1 207 ? -29.087 -26.848 8.923 1.00 12.55 207 TYR A O 1
ATOM 1583 N N . LYS A 1 208 ? -30.696 -27.431 10.359 1.00 9.65 208 LYS A N 1
ATOM 1584 C CA . LYS A 1 208 ? -30.795 -26.089 10.900 1.00 12.07 208 LYS A CA 1
ATOM 1585 C C . LYS A 1 208 ? -29.720 -25.595 11.853 1.00 13.87 208 LYS A C 1
ATOM 1586 O O . LYS A 1 208 ? -29.407 -24.415 11.844 1.00 14.81 208 LYS A O 1
ATOM 1592 N N . SER A 1 209 ? -29.145 -26.488 12.652 1.00 12.08 209 SER A N 1
ATOM 1593 C CA . SER A 1 209 ? -28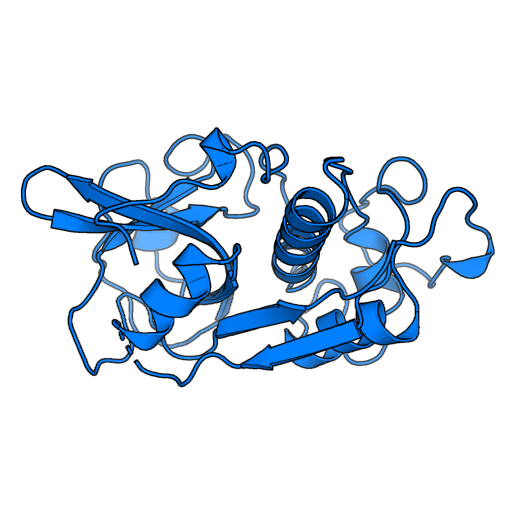.176 -26.060 13.656 1.00 11.77 209 SER A CA 1
ATOM 1594 C C . SER A 1 209 ? -27.098 -27.132 13.912 1.00 8.70 209 SER A C 1
ATOM 1595 O O . SER A 1 209 ? -27.167 -27.855 14.895 1.00 9.59 209 SER A O 1
ATOM 1598 N N . SER A 1 210 ? -26.130 -27.235 13.010 1.00 10.04 210 SER A N 1
ATOM 1599 C CA . SER A 1 210 ? -25.065 -28.227 13.138 1.00 10.98 210 SER A CA 1
ATOM 1600 C C . SER A 1 210 ? -23.717 -27.546 13.376 1.00 12.04 210 SER A C 1
ATOM 1601 O O . SER A 1 210 ? -23.376 -26.577 12.697 1.00 10.91 210 SER A O 1
ATOM 1604 N N . TYR A 1 211 ? -22.947 -28.109 14.303 1.00 13.53 211 TYR A N 1
ATOM 1605 C CA . TYR A 1 211 ? -21.623 -27.598 14.681 1.00 14.99 211 TYR A CA 1
ATOM 1606 C C . TYR A 1 211 ? -20.613 -28.753 14.799 1.00 15.77 211 TYR A C 1
ATOM 1607 O O .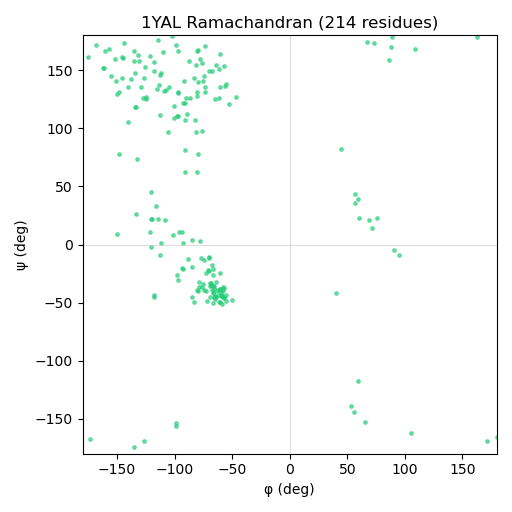 TYR A 1 211 ? -20.995 -29.904 15.017 1.00 13.49 211 TYR A O 1
ATOM 1616 N N . TYR A 1 212 ? -19.328 -28.439 14.678 1.00 13.81 212 TYR A N 1
ATOM 1617 C CA . TYR A 1 212 ? -18.300 -29.461 14.837 1.00 13.25 212 TYR A CA 1
ATOM 1618 C C . TYR A 1 212 ? -17.101 -28.807 15.467 1.00 11.93 212 TYR A C 1
ATOM 1619 O O . TYR A 1 212 ? -16.858 -27.630 15.264 1.00 11.79 212 TYR A O 1
ATOM 1628 N N . PRO A 1 213 ? -16.405 -29.531 16.342 1.00 12.90 213 PRO A N 1
ATOM 1629 C CA . PRO A 1 213 ? -15.226 -28.948 16.980 1.00 12.45 213 PRO A CA 1
ATOM 1630 C C . PRO A 1 213 ? -14.005 -29.186 16.105 1.00 14.32 213 PRO A C 1
ATOM 1631 O O . PRO A 1 213 ? -14.042 -29.992 15.173 1.00 14.06 213 PRO A O 1
ATOM 1635 N N . PHE A 1 214 ? -12.969 -28.377 16.276 1.00 14.33 214 PHE A N 1
ATOM 1636 C CA . PHE A 1 214 ? -11.746 -28.657 15.533 1.00 15.58 214 PHE A CA 1
ATOM 1637 C C . PHE A 1 214 ? -10.635 -28.715 16.572 1.00 13.74 214 PHE A C 1
ATOM 1638 O O . PHE A 1 214 ? -10.704 -28.056 17.593 1.00 11.71 214 PHE A O 1
ATOM 1646 N N . LYS A 1 215 ? -9.683 -29.612 16.370 1.00 15.17 215 LYS A N 1
ATOM 1647 C CA . LYS A 1 215 ? -8.621 -29.831 17.346 1.00 16.70 215 LYS A CA 1
ATOM 1648 C C . LYS A 1 215 ? -7.314 -29.866 16.585 1.00 18.20 215 LYS A C 1
ATOM 1649 O O . LYS A 1 215 ? -7.130 -30.712 15.711 1.00 20.70 215 LYS A O 1
ATOM 1655 N N . GLY A 1 216 ? -6.424 -28.938 16.893 1.00 18.52 216 GLY A N 1
ATOM 1656 C CA . GLY A 1 216 ? -5.166 -28.909 16.177 1.00 19.90 216 GLY A CA 1
ATOM 1657 C C . GLY A 1 216 ? -4.007 -29.652 16.808 1.00 21.54 216 GLY A C 1
ATOM 1658 O O . GLY A 1 216 ? -3.074 -30.042 16.096 1.00 22.54 216 GLY A O 1
ATOM 1659 N N . PHE A 1 217 ? -4.086 -29.904 18.113 1.00 21.19 217 PHE A N 1
ATOM 1660 C CA . PHE A 1 217 ? -2.983 -30.548 18.830 1.00 22.58 217 PHE A CA 1
ATOM 1661 C C . PHE A 1 217 ? -3.395 -31.641 19.780 1.00 22.62 217 PHE A C 1
ATOM 1662 O O . PHE A 1 217 ? -4.556 -31.714 20.189 1.00 24.02 217 PHE A O 1
ATOM 1670 N N . ALA A 1 218 ? -2.385 -32.404 20.197 1.00 22.78 218 ALA A N 1
ATOM 1671 C CA . ALA A 1 218 ? -2.510 -33.490 21.172 1.00 22.78 218 ALA A CA 1
ATOM 1672 C C . ALA A 1 218 ? -1.636 -33.089 22.377 1.00 20.98 218 ALA A C 1
ATOM 1673 O O . ALA A 1 218 ? -0.994 -32.016 22.301 1.00 21.04 218 ALA A O 1
#

InterPro domains:
  IPR000169 Cysteine peptidase, cysteine active site [PS00139] (153-164)
  IPR000668 Peptidase C1A, papain C-terminal [PF00112] (136-347)
  IPR000668 Peptidase C1A, papain C-terminal [PR00705] (153-168)
  IPR000668 Peptidase C1A, papain C-terminal [PR00705] (293-303)
  IPR000668 Peptidase C1A, papain C-terminal [PR00705] (308-314)
  IPR000668 Peptidase C1A, papain C-terminal [SM00645] (135-348)
  IPR013128 Peptidase C1A [PTHR12411] (43-341)
  IPR013201 Cathepsin propeptide inhibitor domain (I29) [PF08246] (48-104)
  IPR013201 Cathepsin propeptide inhibitor domain (I29) [SM00848] (48-104)
  IPR025660 Cysteine peptidase, histidine active site [PS00639] (291-301)
  IPR025661 Cysteine peptidase, asparagine active site [PS00640] (308-327)
  IPR038765 Papain-like cysteine peptidase superfamily [SSF54001] (43-347)
  IPR039417 Papain-like cysteine endopeptidase [cd02248] (136-347)